Protein AF-A0A2D6HAE8-F1 (afdb_monomer)

Mean predicted aligned error: 9.04 Å

pLDDT: mean 87.92, std 15.71, range [33.19, 98.38]

Solvent-accessible surface area (backbone atoms only — not comparable to full-atom values): 16016 Å² total; per-residue (Å²): 144,85,86,86,85,83,84,83,83,81,82,80,82,80,80,74,80,79,73,80,73,75,76,78,76,84,66,54,49,69,67,52,51,57,54,48,53,56,49,50,52,54,48,52,54,49,52,51,55,47,50,54,53,51,49,55,51,49,53,51,50,52,55,51,50,52,41,32,74,75,69,69,49,90,75,91,78,78,86,77,75,94,64,82,85,51,62,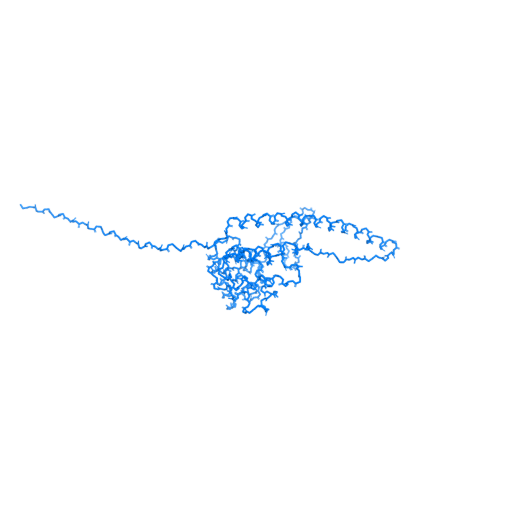72,58,44,52,55,39,51,57,49,35,75,74,42,58,71,47,40,20,42,49,38,31,52,50,36,40,65,57,26,69,81,57,98,35,63,68,17,50,53,28,46,50,50,36,56,70,79,39,42,64,48,58,61,55,44,82,44,32,91,47,43,53,56,49,34,73,73,42,19,89,80,39,88,74,26,53,55,65,62,33,59,79,27,79,35,45,44,40,31,25,36,40,38,46,53,72,25,47,65,45,54,75,67,45,57,81,87,37,71,68,24,50,53,37,52,50,51,32,52,53,29,31,74,56,28,77,50,64,69,60,25,50,52,41,46,44,57,51,49,47,45,76,62,69,31,91,95,52,76,76,79,80,50,78,52,63,52,97,87,68,49,75,47,45,58,72,76,50,72,95,60,90,82,87,89,84,89,84,83,93,128

Nearest PDB structures (foldseek):
  7pks-assembly1_e  TM=2.355E-01  e=1.995E-01  Homo sapiens
  8p1h-assembly1_B-2  TM=3.339E-01  e=9.511E-01  Homo sapiens
  4ihl-assembly1_A  TM=3.588E-01  e=1.275E+00  Homo sapiens
  8eq8-assembly1_B  TM=3.216E-01  e=9.987E-01  Homo sapiens
  7qi1-assembly1_A  TM=2.886E-01  e=2.525E+00  Homo sapiens

Radius of gyration: 28.38 Å; Cα contacts (8 Å, |Δi|>4): 241; chains: 1; bounding box: 116×53×61 Å

Secondary structure (DSSP, 8-state):
--------------------PPPPPP---HHHHHHHHHHHHHHHHHHHHHHHHHHHHHHHHHHHHHHHHHH-----PPPPPSS---HHHHHHHHHHHHT--HHHHHHHHHHHHHHGGGS-SHHHHHHHHHHHHH-TT-GGGGGGGGGHHHHHHHHTTTSTT-HHHHHTT-S-HHHHHHHHHHHHHHHHHHS-TTSHHHHHHHHHHHHHHHH---HHHHHHHHHHHHHHHHHSTTSPPPP-EEE-TTS-EEEGGGGTTS----------

Foldseek 3Di:
DDDDDDDDDDDDDDDDDDPPPDPPADADDPVLVVVVVVLVVVVVVVQVVLVVVLVVLVVVVVVVVVCCVPVVDDDDDDDDQPGDDCVVVLVVLVVQLVVDDDNSNLLSLLVQLVRLPRDPCPSNLVSLLCCLPRPLQHPSLLVCLVVQLVQQVPCQVVHVNGNLSSNCPHPALSSVLSSLCNVQLCVLQDPDCPDPSNVVSLVSLQVSLVSHPDPVSNCVSVCSNCCCVAVNPPDDHDWDWDADPVRDIDIPVVQPPDDDDDDDDDDD

Structure (mmCIF, N/CA/C/O backbone):
data_AF-A0A2D6HAE8-F1
#
_entry.id   AF-A0A2D6HAE8-F1
#
loop_
_atom_site.group_PDB
_atom_site.id
_atom_site.type_symbol
_atom_site.label_atom_id
_atom_site.label_alt_id
_atom_site.label_comp_id
_atom_site.label_asym_id
_atom_site.label_entity_id
_atom_site.label_seq_id
_atom_site.pdbx_PDB_ins_code
_atom_site.Cartn_x
_atom_site.Cartn_y
_atom_site.Cartn_z
_atom_site.occupancy
_atom_site.B_iso_or_equiv
_atom_site.auth_seq_id
_atom_site.auth_comp_id
_atom_site.auth_asym_id
_atom_site.auth_atom_id
_atom_site.pdbx_PDB_model_num
ATOM 1 N N . MET A 1 1 ? -78.282 -24.415 -32.202 1.00 40.69 1 MET A N 1
ATOM 2 C CA . MET A 1 1 ? -77.055 -25.127 -31.786 1.00 40.69 1 MET A CA 1
ATOM 3 C C . MET A 1 1 ? -75.849 -24.364 -32.303 1.00 40.69 1 MET A C 1
ATOM 5 O O . MET A 1 1 ? -75.529 -24.549 -33.458 1.00 40.69 1 MET A O 1
ATOM 9 N N . HIS A 1 2 ? -75.251 -23.484 -31.501 1.00 35.91 2 HIS A N 1
ATOM 10 C CA . HIS A 1 2 ? -73.861 -23.023 -31.628 1.00 35.91 2 HIS A CA 1
ATOM 11 C C . HIS A 1 2 ? -73.459 -22.576 -30.216 1.00 35.91 2 HIS A C 1
ATOM 13 O O . HIS A 1 2 ? -73.998 -21.598 -29.705 1.00 35.91 2 HIS A O 1
ATOM 19 N N . GLY A 1 3 ? -72.635 -23.382 -29.543 1.00 33.19 3 GLY A N 1
ATOM 20 C CA . GLY A 1 3 ? -72.114 -23.105 -28.206 1.00 33.19 3 GLY A CA 1
ATOM 21 C C . GLY A 1 3 ? -70.758 -22.417 -28.313 1.00 33.19 3 GLY A C 1
ATOM 22 O O . GLY A 1 3 ? -69.882 -22.900 -29.026 1.00 33.19 3 GLY A O 1
ATOM 23 N N . LEU A 1 4 ? -70.608 -21.288 -27.624 1.00 35.56 4 LEU A N 1
ATOM 24 C CA . LEU A 1 4 ? -69.363 -20.537 -27.506 1.00 35.56 4 LEU A CA 1
ATOM 25 C C . LEU A 1 4 ? -68.623 -21.030 -26.252 1.00 35.56 4 LEU A C 1
ATOM 27 O O . LEU A 1 4 ? -69.156 -20.933 -25.148 1.00 35.56 4 LEU A O 1
ATOM 31 N N . VAL A 1 5 ? -67.414 -21.566 -26.415 1.00 39.66 5 VAL A N 1
ATOM 32 C CA . VAL A 1 5 ? -66.513 -21.915 -25.306 1.00 39.66 5 VAL A CA 1
ATOM 33 C C . VAL A 1 5 ? -65.560 -20.738 -25.100 1.00 39.66 5 VAL A C 1
ATOM 35 O O . VAL A 1 5 ? -64.735 -20.462 -25.968 1.00 39.66 5 VAL A O 1
ATOM 38 N N . LEU A 1 6 ? -65.676 -20.033 -23.971 1.00 35.50 6 LEU A N 1
ATOM 39 C CA . LEU A 1 6 ? -64.666 -19.070 -23.521 1.00 35.50 6 LEU A CA 1
ATOM 40 C C . LEU A 1 6 ? -63.634 -19.791 -22.647 1.00 35.50 6 LEU A C 1
ATOM 42 O O . LEU A 1 6 ? -63.963 -20.335 -21.596 1.00 35.50 6 LEU A O 1
ATOM 46 N N . SER A 1 7 ? -62.382 -19.769 -23.097 1.00 34.41 7 SER A N 1
ATOM 47 C CA . SER A 1 7 ? -61.209 -20.236 -22.360 1.00 34.41 7 SER A CA 1
ATOM 48 C C . SER A 1 7 ? -60.755 -19.156 -21.373 1.00 34.41 7 SER A C 1
ATOM 50 O O . SER A 1 7 ? -60.355 -18.073 -21.795 1.00 34.41 7 SER A O 1
ATOM 52 N N . LEU A 1 8 ? -60.790 -19.443 -20.068 1.00 36.69 8 LEU A N 1
ATOM 53 C CA . LEU A 1 8 ? -60.115 -18.631 -19.051 1.00 36.69 8 LEU A CA 1
ATOM 54 C C . LEU A 1 8 ? -58.625 -18.995 -19.021 1.00 36.69 8 LEU A C 1
ATOM 56 O O . LEU A 1 8 ? -58.265 -20.115 -18.668 1.00 36.69 8 LEU A O 1
ATOM 60 N N . ALA A 1 9 ? -57.760 -18.043 -19.366 1.00 38.84 9 ALA A N 1
ATOM 61 C CA . ALA A 1 9 ? -56.329 -18.135 -19.100 1.00 38.84 9 ALA A CA 1
ATOM 62 C C . ALA A 1 9 ? -56.057 -17.654 -17.665 1.00 38.84 9 ALA A C 1
ATOM 64 O O . ALA A 1 9 ? -56.318 -16.499 -17.331 1.00 38.84 9 ALA A O 1
ATOM 65 N N . ALA A 1 10 ? -55.557 -18.546 -16.812 1.00 40.50 10 ALA A N 1
ATOM 66 C CA . ALA A 1 10 ? -55.080 -18.205 -15.478 1.00 40.50 10 ALA A CA 1
ATOM 67 C C . ALA A 1 10 ? -53.633 -17.696 -15.573 1.00 40.50 10 ALA A C 1
ATOM 69 O O . ALA A 1 10 ? -52.719 -18.465 -15.865 1.00 40.50 10 ALA A O 1
ATOM 70 N N . SER A 1 11 ? -53.422 -16.403 -15.329 1.00 39.50 11 SER A N 1
ATOM 71 C CA . SER A 1 11 ? -52.083 -15.838 -15.148 1.00 39.50 11 SER A CA 1
ATOM 72 C C . SER A 1 11 ? -51.568 -16.199 -13.756 1.00 39.50 11 SER A C 1
ATOM 74 O O . SER A 1 11 ? -52.050 -15.673 -12.754 1.00 39.50 11 SER A O 1
ATOM 76 N N . ALA A 1 12 ? -50.591 -17.101 -13.688 1.00 41.34 12 ALA A N 1
ATOM 77 C CA . ALA A 1 12 ? -49.826 -17.345 -12.474 1.00 41.34 12 ALA A CA 1
ATOM 78 C C . ALA A 1 12 ? -48.837 -16.187 -12.266 1.00 41.34 12 ALA A C 1
ATOM 80 O O . ALA A 1 12 ? -47.929 -15.984 -13.069 1.00 41.34 12 ALA A O 1
ATOM 81 N N . VAL A 1 13 ? -49.029 -15.413 -11.197 1.00 41.97 13 VAL A N 1
ATOM 82 C CA . VAL A 1 13 ? -48.043 -14.436 -10.723 1.00 41.97 13 VAL A CA 1
ATOM 83 C C . VAL A 1 13 ? -46.998 -15.201 -9.919 1.00 41.97 13 VAL A C 1
ATOM 85 O O . VAL A 1 13 ? -47.255 -15.631 -8.796 1.00 41.97 13 VAL A O 1
ATOM 88 N N . THR A 1 14 ? -45.823 -15.403 -10.505 1.00 43.34 14 THR A N 1
ATOM 89 C CA . THR A 1 14 ? -44.663 -15.946 -9.797 1.00 43.34 14 THR A CA 1
ATOM 90 C C . THR A 1 14 ? -44.079 -14.841 -8.920 1.00 43.34 14 THR A C 1
ATOM 92 O O . THR A 1 14 ? -43.467 -13.902 -9.423 1.00 43.34 14 THR A O 1
ATOM 95 N N . VAL A 1 15 ? -44.286 -14.927 -7.607 1.00 43.22 15 VAL A N 1
ATOM 96 C CA . VAL A 1 15 ? -43.601 -14.064 -6.638 1.00 43.22 15 VAL A CA 1
ATOM 97 C C . VAL A 1 15 ? -42.158 -14.556 -6.534 1.00 43.22 15 VAL A C 1
ATOM 99 O O . VAL A 1 15 ? -41.910 -15.649 -6.028 1.00 43.22 15 VAL A O 1
ATOM 102 N N . LEU A 1 16 ? -41.209 -13.781 -7.063 1.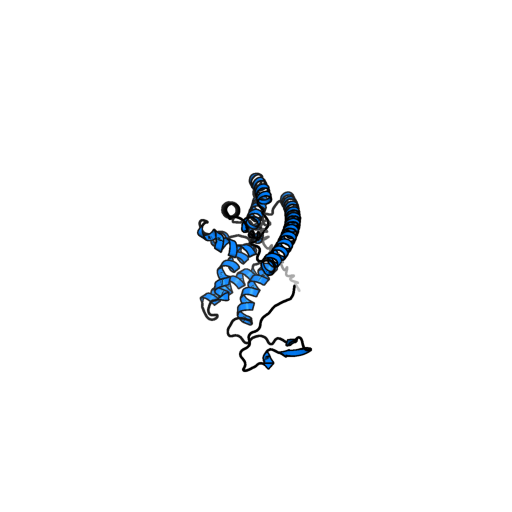00 37.62 16 LEU A N 1
ATOM 103 C CA . LEU A 1 16 ? -39.785 -14.015 -6.826 1.00 37.62 16 LEU A CA 1
ATOM 104 C C . LEU A 1 16 ? -39.479 -13.740 -5.344 1.00 37.62 16 LEU A C 1
ATOM 106 O O . LEU A 1 16 ? -39.965 -12.738 -4.813 1.00 37.62 16 LEU A O 1
ATOM 110 N N . PRO A 1 17 ? -38.701 -14.599 -4.662 1.00 44.09 17 PRO A N 1
ATOM 111 C CA . PRO A 1 17 ? -38.281 -14.328 -3.296 1.00 44.09 17 PRO A CA 1
ATOM 112 C C . PRO A 1 17 ? -37.439 -13.050 -3.272 1.00 44.09 17 PRO A C 1
ATOM 114 O O . PRO A 1 17 ? -36.511 -12.892 -4.067 1.00 44.09 17 PRO A O 1
ATOM 117 N N . ILE A 1 18 ? -37.782 -12.138 -2.361 1.00 48.44 18 ILE A N 1
ATOM 118 C CA . ILE A 1 18 ? -36.947 -10.990 -2.014 1.00 48.44 18 ILE A CA 1
ATOM 119 C C . ILE A 1 18 ? -35.638 -11.578 -1.495 1.00 48.44 18 ILE A C 1
ATOM 121 O O . ILE A 1 18 ? -35.611 -12.253 -0.470 1.00 48.44 18 ILE A O 1
ATOM 125 N N . GLN A 1 19 ? -34.575 -11.400 -2.268 1.00 47.88 19 GLN A N 1
ATOM 126 C CA . GLN A 1 19 ? -33.225 -11.728 -1.853 1.00 47.88 19 GLN A CA 1
ATOM 127 C C . GLN A 1 19 ? -32.932 -10.821 -0.656 1.00 47.88 19 GLN A C 1
ATOM 129 O O . GLN A 1 19 ? -32.928 -9.602 -0.827 1.00 47.88 19 GLN A O 1
ATOM 134 N N . ASP A 1 20 ? -32.796 -11.395 0.545 1.00 48.88 20 ASP A N 1
ATOM 135 C CA . ASP A 1 20 ? -32.451 -10.641 1.753 1.00 48.88 20 ASP A CA 1
ATOM 136 C C . ASP A 1 20 ? -31.228 -9.780 1.433 1.00 48.88 20 ASP A C 1
ATOM 138 O O . ASP A 1 20 ? -30.133 -10.294 1.183 1.00 48.88 20 ASP A O 1
ATOM 142 N N . ALA A 1 21 ? -31.437 -8.464 1.350 1.00 53.41 21 ALA A N 1
ATOM 143 C CA . ALA A 1 21 ? -30.361 -7.528 1.100 1.00 53.41 21 ALA A CA 1
ATOM 144 C C . ALA A 1 21 ? -29.352 -7.700 2.237 1.00 53.41 21 ALA A C 1
ATOM 146 O O . ALA A 1 21 ? -29.708 -7.567 3.410 1.00 53.41 21 ALA A O 1
ATOM 147 N N . GLN A 1 22 ? -28.108 -8.049 1.895 1.00 53.78 22 GLN A N 1
ATOM 148 C CA . GLN A 1 22 ? -27.030 -8.084 2.877 1.00 53.78 22 GLN A CA 1
ATOM 149 C C . GLN A 1 22 ? -27.015 -6.735 3.611 1.00 53.78 22 GLN A C 1
ATOM 151 O O . GLN A 1 22 ? -27.128 -5.698 2.946 1.00 53.78 22 GLN A O 1
ATOM 156 N N . PRO A 1 23 ? -26.918 -6.724 4.953 1.00 60.31 23 PRO A N 1
ATOM 157 C CA . PRO A 1 23 ? -26.826 -5.474 5.688 1.00 60.31 23 PRO A CA 1
ATOM 158 C C . PRO A 1 23 ? -25.647 -4.655 5.144 1.00 60.31 23 PRO A C 1
ATOM 160 O O . PRO A 1 23 ? -24.637 -5.246 4.740 1.00 60.31 23 PRO A O 1
ATOM 163 N N . PRO A 1 24 ? -25.772 -3.315 5.094 1.00 67.06 24 PRO A N 1
ATOM 164 C CA . PRO A 1 24 ? -24.688 -2.465 4.628 1.00 67.06 24 PRO A CA 1
ATOM 165 C C . PRO A 1 24 ? -23.416 -2.758 5.437 1.00 67.06 24 PRO A C 1
ATOM 167 O O . PRO A 1 24 ? -23.515 -3.106 6.620 1.00 67.06 24 PRO A O 1
ATOM 170 N N . PRO A 1 25 ? -22.229 -2.663 4.812 1.00 74.62 25 PRO A N 1
ATOM 171 C CA . PRO A 1 25 ? -20.979 -2.901 5.515 1.00 74.62 25 PRO A CA 1
ATOM 172 C C . PRO A 1 25 ? -20.883 -1.970 6.730 1.00 74.62 25 PRO A C 1
ATOM 174 O O . PRO A 1 25 ? -21.374 -0.840 6.668 1.00 74.62 25 PRO A O 1
ATOM 177 N N . PRO A 1 26 ? -20.278 -2.430 7.836 1.00 83.12 26 PRO A N 1
ATOM 178 C CA . PRO A 1 26 ? -20.104 -1.588 9.007 1.00 83.12 26 PRO A CA 1
ATOM 179 C C . PRO A 1 26 ? -19.236 -0.380 8.631 1.00 83.12 26 PRO A C 1
ATOM 181 O O . PRO A 1 26 ? -18.255 -0.514 7.895 1.00 83.12 26 PRO A O 1
ATOM 184 N N . THR A 1 27 ? -19.617 0.801 9.113 1.00 91.38 27 THR A N 1
ATOM 185 C CA . THR A 1 27 ? -18.918 2.063 8.844 1.00 91.38 27 THR A CA 1
ATOM 186 C C . THR A 1 27 ? -18.558 2.764 10.149 1.00 91.38 27 THR A C 1
ATOM 188 O O . THR A 1 27 ? -19.336 2.664 11.103 1.00 91.38 27 THR A O 1
ATOM 191 N N . PRO A 1 28 ? -17.440 3.512 10.192 1.00 95.19 28 PRO A N 1
ATOM 192 C CA . PRO A 1 28 ? -17.146 4.398 11.312 1.00 95.19 28 PRO A CA 1
ATOM 193 C C . PRO A 1 28 ? -18.263 5.427 11.532 1.00 95.19 28 PRO A C 1
ATOM 195 O O . PRO A 1 28 ? -18.985 5.793 10.598 1.00 95.19 28 PRO A O 1
ATOM 198 N N . SER A 1 29 ? -18.398 5.901 12.766 1.00 96.88 29 SER A N 1
ATOM 199 C CA . SER A 1 29 ? -19.297 6.981 13.140 1.00 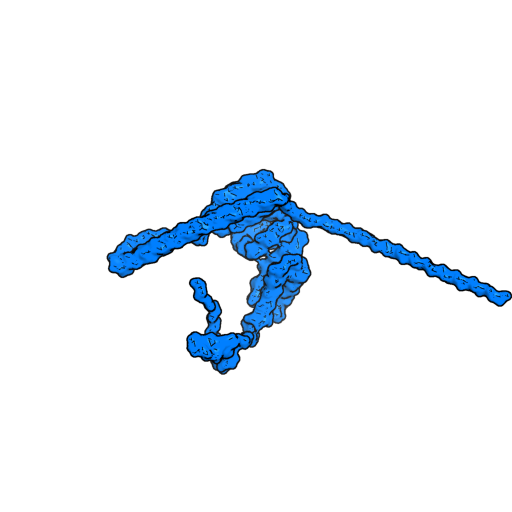96.88 29 SER A CA 1
ATOM 200 C C . SER A 1 29 ? -18.876 8.292 12.475 1.00 96.88 29 SER A C 1
ATOM 202 O O . SER A 1 29 ? -17.696 8.547 12.229 1.00 96.88 29 SER A O 1
ATOM 204 N N . GLN A 1 30 ? -19.854 9.156 12.198 1.00 96.75 30 GLN A N 1
ATOM 205 C CA . GLN A 1 30 ? -19.580 10.473 11.623 1.00 96.75 30 GLN A CA 1
ATOM 206 C C . GLN A 1 30 ? -18.670 11.307 12.537 1.00 96.75 30 GLN A C 1
ATOM 208 O O . GLN A 1 30 ? -17.763 11.973 12.051 1.00 96.75 30 GLN A O 1
ATOM 213 N N . GLU A 1 31 ? -18.859 11.217 13.857 1.00 97.19 31 GLU A N 1
ATOM 214 C CA . GLU A 1 31 ? -18.010 11.903 14.833 1.00 97.19 31 GLU A CA 1
ATOM 215 C C . GLU A 1 31 ? -16.551 11.439 14.741 1.00 97.19 31 GLU A C 1
ATOM 217 O O . GLU A 1 31 ? -15.645 12.271 14.744 1.00 97.19 31 GLU A O 1
ATOM 222 N N . ALA A 1 32 ? -16.309 10.130 14.608 1.00 97.38 32 ALA A N 1
ATOM 223 C CA . ALA A 1 32 ? -14.957 9.604 14.461 1.00 97.38 32 ALA A CA 1
ATOM 224 C C . ALA A 1 32 ? -14.286 10.058 13.160 1.00 97.38 32 ALA A C 1
ATOM 226 O O . ALA A 1 32 ? -13.100 10.393 13.162 1.00 97.38 32 ALA A O 1
ATOM 227 N N . VAL A 1 33 ? -15.050 10.115 12.064 1.00 97.06 33 VAL A N 1
ATOM 228 C CA . VAL A 1 33 ? -14.569 10.629 10.775 1.00 97.06 33 VAL A CA 1
ATOM 229 C C . VAL A 1 33 ? -14.199 12.107 10.886 1.00 97.06 33 VAL A C 1
ATOM 231 O O . VAL A 1 33 ? -13.058 12.458 10.604 1.00 97.06 33 VAL A O 1
ATOM 234 N N . GLU A 1 34 ? -15.100 12.957 11.381 1.00 97.94 34 GLU A N 1
ATOM 235 C CA . GLU A 1 34 ? -14.847 14.398 11.541 1.00 97.94 34 GLU A CA 1
ATOM 236 C C . GLU A 1 34 ? -13.678 14.682 12.496 1.00 97.94 34 GLU A C 1
ATOM 238 O O . GLU A 1 34 ? -12.921 15.642 12.327 1.00 97.94 34 GLU A O 1
ATOM 243 N N . ARG A 1 35 ? -13.522 13.854 13.534 1.00 97.69 35 ARG A N 1
ATOM 244 C CA . ARG A 1 35 ? -12.410 13.956 14.479 1.00 97.69 35 ARG A CA 1
ATOM 245 C C . ARG A 1 35 ? -11.078 13.612 13.817 1.00 97.69 35 ARG A C 1
ATOM 247 O O . ARG A 1 35 ? -10.097 14.316 14.055 1.00 97.69 35 ARG A O 1
ATOM 254 N N . LEU A 1 36 ? -11.046 12.563 12.996 1.00 97.75 36 LEU A N 1
ATOM 255 C CA . LEU A 1 36 ? -9.856 12.186 12.239 1.00 97.75 36 LEU A CA 1
ATOM 256 C C . LEU A 1 36 ? -9.500 13.240 11.184 1.00 97.75 36 LEU A C 1
ATOM 258 O O . LEU A 1 36 ? -8.338 13.610 11.091 1.00 97.75 36 LEU A O 1
ATOM 262 N N . GLU A 1 37 ? -10.481 13.783 10.463 1.00 97.75 37 GLU A N 1
ATOM 263 C CA . GLU A 1 37 ? -10.260 14.842 9.466 1.00 97.75 37 GLU A CA 1
ATOM 264 C C . GLU A 1 37 ? -9.604 16.085 10.083 1.00 97.75 37 GLU A C 1
ATOM 266 O O . GLU A 1 37 ? -8.673 16.651 9.516 1.00 97.75 37 GLU A O 1
ATOM 271 N N . LYS A 1 38 ? -10.025 16.486 11.289 1.00 98.25 38 LYS A N 1
ATOM 272 C CA . LYS A 1 38 ? -9.377 17.588 12.020 1.00 98.25 38 LYS A CA 1
ATOM 273 C C . LYS A 1 38 ? -7.932 17.276 12.402 1.00 98.25 38 LYS A C 1
ATOM 275 O O . LYS A 1 38 ? -7.103 18.180 12.397 1.00 98.25 38 LYS A O 1
ATOM 280 N N . LEU A 1 39 ? -7.638 16.026 12.764 1.00 98.06 39 LEU A N 1
ATOM 281 C CA . LEU A 1 39 ? -6.268 15.600 13.046 1.00 98.06 39 LEU A CA 1
ATOM 282 C C . LEU A 1 39 ? -5.419 15.625 11.777 1.00 98.06 39 LEU A C 1
ATOM 284 O O . LEU A 1 39 ? -4.277 16.059 11.832 1.00 98.06 39 LEU A O 1
ATOM 288 N N . ASP A 1 40 ? -5.980 15.178 10.655 1.00 97.12 40 ASP A N 1
ATOM 289 C CA . ASP A 1 40 ? -5.287 15.146 9.370 1.00 97.12 40 ASP A CA 1
ATOM 290 C C . ASP A 1 40 ? -4.914 16.555 8.902 1.00 97.12 40 ASP A C 1
ATOM 292 O O . ASP A 1 40 ? -3.763 16.766 8.538 1.00 97.12 40 ASP A O 1
ATOM 296 N N . LEU A 1 41 ? -5.805 17.540 9.053 1.00 98.06 41 LEU A N 1
ATOM 297 C CA . LEU A 1 41 ? -5.472 18.949 8.802 1.00 98.06 41 LEU A CA 1
ATOM 298 C C . LEU A 1 41 ? -4.340 19.456 9.712 1.00 98.06 41 LEU A C 1
ATOM 300 O O . LEU A 1 41 ? -3.428 20.131 9.251 1.00 98.06 41 LEU A O 1
ATOM 304 N N . ALA A 1 42 ? -4.353 19.096 10.999 1.00 98.06 42 ALA A N 1
ATOM 305 C CA . ALA A 1 42 ? -3.277 19.477 11.916 1.00 98.06 42 ALA A CA 1
ATOM 306 C C . ALA A 1 42 ? -1.933 18.804 11.572 1.00 98.06 42 ALA A C 1
ATOM 308 O O . ALA A 1 42 ? -0.874 19.376 11.823 1.00 98.06 42 ALA A O 1
ATOM 309 N N . ILE A 1 43 ? -1.967 17.589 11.014 1.00 96.75 43 ILE A N 1
ATOM 310 C CA . ILE A 1 43 ? -0.780 16.891 10.511 1.00 96.75 43 ILE A CA 1
ATOM 311 C C . ILE A 1 43 ? -0.251 17.586 9.254 1.00 96.75 43 ILE A C 1
ATOM 313 O O . ILE A 1 43 ? 0.955 17.776 9.154 1.00 96.75 43 ILE A O 1
ATOM 317 N N . GLU A 1 44 ? -1.126 17.989 8.332 1.00 96.88 44 GLU A N 1
ATOM 318 C CA . GLU A 1 44 ? -0.747 18.733 7.123 1.00 96.88 44 GLU A CA 1
ATOM 319 C C . GLU A 1 44 ? -0.084 20.075 7.468 1.00 96.88 44 GLU A C 1
ATOM 321 O O . GLU A 1 44 ? 0.986 20.386 6.941 1.00 96.88 44 GLU A O 1
ATOM 326 N N . ASP A 1 45 ? -0.660 20.835 8.406 1.00 97.94 45 ASP A N 1
ATOM 327 C CA . ASP A 1 45 ? -0.068 22.085 8.898 1.00 97.94 45 ASP A CA 1
ATOM 328 C C . ASP A 1 45 ? 1.320 21.834 9.521 1.00 97.94 45 ASP A C 1
ATOM 330 O O . ASP A 1 45 ? 2.290 22.529 9.211 1.00 97.94 45 ASP A O 1
ATOM 334 N N . TYR A 1 46 ? 1.447 20.791 10.348 1.00 97.00 46 TYR A N 1
ATOM 335 C CA . TYR A 1 46 ? 2.721 20.400 10.956 1.00 97.00 46 TYR A CA 1
ATOM 336 C C . TYR A 1 46 ? 3.769 19.961 9.922 1.00 97.00 46 TYR A C 1
ATOM 338 O O . TYR A 1 46 ? 4.945 20.311 10.034 1.00 97.00 46 TYR A O 1
ATOM 346 N N . GLU A 1 47 ? 3.363 19.210 8.898 1.00 95.31 47 GLU A N 1
ATOM 347 C CA . GLU A 1 47 ? 4.225 18.810 7.786 1.00 95.31 47 GLU A CA 1
ATOM 348 C C . GLU A 1 47 ? 4.723 20.025 7.006 1.00 95.31 47 GLU A C 1
ATOM 350 O O . GLU A 1 47 ? 5.907 20.086 6.668 1.00 95.31 47 GLU A O 1
ATOM 355 N N . HIS A 1 48 ? 3.856 21.008 6.760 1.00 96.56 48 HIS A N 1
ATOM 356 C CA . HIS A 1 48 ? 4.225 22.250 6.092 1.00 96.56 48 HIS A CA 1
ATOM 357 C C . HIS A 1 48 ? 5.270 23.035 6.897 1.00 96.56 48 HIS A C 1
ATOM 359 O O . HIS A 1 48 ? 6.326 23.383 6.363 1.00 96.56 48 HIS A O 1
ATOM 365 N N . GLU A 1 49 ? 5.032 23.248 8.194 1.00 96.06 49 GLU A N 1
ATOM 366 C CA . GLU A 1 49 ? 5.997 23.900 9.091 1.00 96.06 49 GLU A CA 1
ATOM 367 C C . GLU A 1 49 ? 7.336 23.149 9.126 1.00 96.06 49 GLU A C 1
ATOM 369 O O . GLU A 1 49 ? 8.410 23.750 9.023 1.00 96.06 49 GLU A O 1
ATOM 374 N N . TRP A 1 50 ? 7.293 21.818 9.207 1.00 94.56 50 TRP A N 1
ATOM 375 C CA . TRP A 1 50 ? 8.496 20.993 9.186 1.00 94.56 50 TRP A CA 1
ATOM 376 C C . TRP A 1 50 ? 9.273 21.138 7.870 1.00 94.56 50 TRP A C 1
ATOM 378 O O . TRP A 1 50 ? 10.501 21.245 7.899 1.00 94.56 50 TRP A O 1
ATOM 388 N N . GLN A 1 51 ? 8.594 21.184 6.719 1.00 93.12 51 GLN A N 1
ATOM 389 C CA . GLN A 1 51 ? 9.240 21.379 5.416 1.00 93.12 51 GLN A CA 1
ATOM 390 C C . GLN A 1 51 ? 9.922 22.744 5.301 1.00 93.12 51 GLN A C 1
ATOM 392 O O . GLN A 1 51 ? 11.030 22.821 4.761 1.00 93.12 51 GLN A O 1
ATOM 397 N N . GLU A 1 52 ? 9.308 23.807 5.825 1.00 94.38 52 GLU A N 1
ATOM 398 C CA . GLU A 1 52 ? 9.931 25.133 5.877 1.00 94.38 52 GLU A CA 1
ATOM 399 C C . GLU A 1 52 ? 11.208 25.122 6.727 1.00 94.38 52 GLU A C 1
ATOM 401 O O . GLU A 1 52 ? 12.239 25.662 6.315 1.00 94.38 52 GLU A O 1
ATOM 406 N N . GLU A 1 53 ? 11.181 24.463 7.886 1.00 91.88 53 GLU A N 1
ATOM 407 C CA . GLU A 1 53 ? 12.366 24.304 8.734 1.00 91.88 53 GLU A CA 1
ATOM 408 C C . GLU A 1 53 ? 13.457 23.467 8.047 1.00 91.88 53 GLU A C 1
ATOM 410 O O . GLU A 1 53 ? 14.636 23.833 8.083 1.00 91.88 53 GLU A O 1
ATOM 415 N N . GLN A 1 54 ? 13.092 22.394 7.334 1.00 90.38 54 GLN A N 1
ATOM 416 C CA . GLN A 1 54 ? 14.052 21.630 6.529 1.00 90.38 54 GLN A CA 1
ATOM 417 C C . GLN A 1 54 ? 14.622 22.451 5.367 1.00 90.38 54 GLN A C 1
ATOM 419 O O . GLN A 1 54 ? 15.796 22.293 5.034 1.00 90.38 54 GLN A O 1
ATOM 424 N N . ALA A 1 55 ? 13.837 23.332 4.743 1.00 91.31 55 ALA A N 1
ATOM 425 C CA . ALA A 1 55 ? 14.322 24.221 3.689 1.00 91.31 55 ALA A CA 1
ATOM 426 C C . ALA A 1 55 ? 15.376 25.203 4.223 1.00 91.31 55 ALA A C 1
ATOM 428 O O . ALA A 1 55 ? 16.454 25.311 3.637 1.00 91.31 55 ALA A O 1
ATOM 429 N N . LYS A 1 56 ? 15.125 25.823 5.384 1.00 90.56 56 LYS A N 1
ATOM 430 C CA . LYS A 1 56 ? 16.104 26.688 6.068 1.00 90.56 56 LYS A CA 1
ATOM 431 C C . LYS A 1 56 ? 17.371 25.919 6.443 1.00 90.56 56 LYS A C 1
ATOM 433 O O . LYS A 1 56 ? 18.482 26.427 6.294 1.00 90.56 56 LYS A O 1
ATOM 438 N N . LEU A 1 57 ? 17.224 24.675 6.908 1.00 88.38 57 LEU A N 1
ATOM 439 C CA . LEU A 1 57 ? 18.364 23.819 7.231 1.00 88.38 57 LEU A CA 1
ATOM 440 C C . LEU A 1 57 ? 19.183 23.463 5.980 1.00 88.38 57 LEU A C 1
ATOM 442 O O . LEU A 1 57 ? 20.409 23.504 6.040 1.00 88.38 57 LEU A O 1
ATOM 446 N N . ARG A 1 58 ? 18.527 23.174 4.846 1.00 88.50 58 ARG A N 1
ATOM 447 C CA . ARG A 1 58 ? 19.193 22.931 3.552 1.00 88.50 58 ARG A CA 1
ATOM 448 C C . ARG A 1 58 ? 19.969 24.148 3.071 1.00 88.50 58 ARG A C 1
ATOM 450 O O . ARG A 1 58 ? 21.109 23.993 2.648 1.00 88.50 58 ARG A O 1
ATOM 457 N N . GLU A 1 59 ? 19.383 25.338 3.159 1.00 89.88 59 GLU A N 1
ATOM 458 C CA . GLU A 1 59 ? 20.058 26.588 2.791 1.00 89.88 59 GLU A CA 1
ATOM 459 C C . GLU A 1 59 ? 21.299 26.818 3.659 1.00 89.88 59 GLU A C 1
ATOM 461 O O . GLU A 1 59 ? 22.387 27.075 3.143 1.00 89.88 59 GLU A O 1
ATOM 466 N N . LYS A 1 60 ? 21.169 26.620 4.977 1.00 86.81 60 LYS A N 1
ATOM 467 C CA . LYS A 1 60 ? 22.311 26.673 5.893 1.00 86.81 60 LYS A CA 1
ATOM 468 C C . LYS A 1 60 ? 23.388 25.655 5.512 1.00 86.81 60 LYS A C 1
ATOM 470 O O . LYS A 1 60 ? 24.564 25.994 5.511 1.00 86.81 60 LYS A O 1
ATOM 475 N N . TYR A 1 61 ? 22.998 24.426 5.184 1.00 85.75 61 TYR A N 1
ATOM 476 C CA . TYR A 1 61 ? 23.933 23.370 4.793 1.00 85.75 61 TYR A CA 1
ATOM 477 C C . TYR A 1 61 ? 24.645 23.681 3.480 1.00 85.75 61 TYR A C 1
ATOM 479 O O . TYR A 1 61 ? 25.835 23.405 3.378 1.00 85.75 61 TYR A O 1
ATOM 487 N N . ALA A 1 62 ? 23.957 24.277 2.507 1.00 86.50 62 ALA A N 1
ATOM 488 C CA . ALA A 1 62 ? 24.575 24.735 1.268 1.00 86.50 62 ALA A CA 1
ATOM 489 C C . ALA A 1 62 ? 25.630 25.819 1.544 1.00 86.50 62 ALA A C 1
ATOM 491 O O . ALA A 1 62 ? 26.765 25.690 1.089 1.00 86.50 62 ALA A O 1
ATOM 492 N N . ALA A 1 63 ? 25.295 26.819 2.365 1.00 84.81 63 ALA A N 1
ATOM 493 C CA . ALA A 1 63 ? 26.231 27.872 2.758 1.00 84.81 63 ALA A CA 1
ATOM 494 C C . ALA A 1 63 ? 27.432 27.324 3.552 1.00 84.81 63 ALA A C 1
ATOM 496 O O . ALA A 1 63 ? 28.572 27.725 3.329 1.00 84.81 63 ALA A O 1
ATOM 497 N N . ASP A 1 64 ? 27.196 26.383 4.467 1.00 83.69 64 ASP A N 1
ATOM 498 C CA . ASP A 1 64 ? 28.259 25.714 5.215 1.00 83.69 64 ASP A CA 1
ATOM 499 C C . ASP A 1 64 ? 29.181 24.913 4.273 1.00 83.69 64 ASP A C 1
ATOM 501 O O . ASP A 1 64 ? 30.399 24.960 4.437 1.00 83.69 64 ASP A O 1
ATOM 505 N N . LEU A 1 65 ? 28.630 24.240 3.252 1.00 81.88 65 LEU A N 1
ATOM 506 C CA . LEU A 1 65 ? 29.399 23.485 2.256 1.00 81.88 65 LEU A CA 1
ATOM 507 C C . LEU A 1 65 ? 30.311 24.394 1.416 1.00 81.88 65 LEU A C 1
ATOM 509 O O . LEU A 1 65 ? 31.476 24.054 1.219 1.00 81.88 65 LEU A O 1
ATOM 513 N N . GLU A 1 66 ? 29.812 25.556 0.980 1.00 80.94 66 GLU A N 1
ATOM 514 C CA . GLU A 1 66 ? 30.609 26.570 0.266 1.00 80.94 66 GLU A CA 1
ATOM 515 C C . GLU A 1 66 ? 31.808 27.039 1.107 1.00 80.94 66 GLU A C 1
ATOM 517 O O . GLU A 1 66 ? 32.925 27.194 0.614 1.00 80.94 66 GLU A O 1
ATOM 522 N N . ARG A 1 67 ? 31.624 27.187 2.421 1.00 75.12 67 ARG A N 1
ATOM 523 C CA . ARG A 1 67 ? 32.718 27.562 3.327 1.00 75.12 67 ARG A CA 1
ATOM 524 C C . ARG A 1 67 ? 33.748 26.455 3.516 1.00 75.12 67 ARG A C 1
ATOM 526 O O . ARG A 1 67 ? 34.934 26.749 3.655 1.00 75.12 67 ARG A O 1
ATOM 533 N N . VAL A 1 68 ? 33.330 25.187 3.513 1.00 79.88 68 VAL A N 1
ATOM 534 C CA . VAL A 1 68 ? 34.275 24.057 3.506 1.00 79.88 68 VAL A CA 1
ATOM 535 C C . VAL A 1 68 ? 35.112 24.080 2.226 1.00 79.88 68 VAL A C 1
ATOM 537 O O . VAL A 1 68 ? 36.330 23.903 2.301 1.00 79.88 68 VAL A O 1
ATOM 540 N N . THR A 1 69 ? 34.489 24.319 1.065 1.00 74.62 69 THR A N 1
ATOM 541 C CA . THR A 1 69 ? 35.195 24.339 -0.225 1.00 74.62 69 THR A CA 1
ATOM 542 C C . THR A 1 69 ? 36.149 25.521 -0.363 1.00 74.62 69 THR A C 1
ATOM 544 O O . THR A 1 69 ? 37.243 25.341 -0.898 1.00 74.62 69 THR A O 1
ATOM 547 N N . ASP A 1 70 ? 35.774 26.692 0.154 1.00 74.56 70 ASP A N 1
ATOM 548 C CA . ASP A 1 70 ? 36.536 27.929 -0.039 1.00 74.56 70 ASP A CA 1
ATOM 549 C C . ASP A 1 70 ? 37.587 28.169 1.054 1.00 74.56 70 ASP A C 1
ATOM 551 O O . ASP A 1 70 ? 38.696 28.627 0.770 1.00 74.56 70 ASP A O 1
ATOM 555 N N . GLU A 1 71 ? 37.265 27.855 2.312 1.00 76.12 71 GLU A N 1
ATOM 556 C CA . GLU A 1 71 ? 38.080 28.219 3.481 1.00 76.12 71 GLU A CA 1
ATOM 557 C C . GLU A 1 71 ? 38.791 27.012 4.117 1.00 76.12 71 GLU A C 1
ATOM 559 O O . GLU A 1 71 ? 39.602 27.180 5.031 1.00 76.12 71 GLU A O 1
ATOM 564 N N . GLY A 1 72 ? 38.504 25.786 3.659 1.00 71.12 72 GLY A N 1
ATOM 565 C CA . GLY A 1 72 ? 39.026 24.558 4.265 1.00 71.12 72 GLY A CA 1
ATOM 566 C C . GLY A 1 72 ? 38.551 24.349 5.708 1.00 71.12 72 GLY A C 1
ATOM 567 O O . GLY A 1 72 ? 39.228 23.676 6.489 1.00 71.12 72 GLY A O 1
ATOM 568 N N . CYS A 1 73 ? 37.423 24.961 6.089 1.00 68.81 73 CYS A N 1
ATOM 569 C CA . CYS A 1 73 ? 36.838 24.819 7.418 1.00 68.81 73 CYS A CA 1
ATOM 570 C C . CYS A 1 73 ? 36.257 23.416 7.628 1.00 68.81 73 CYS A C 1
ATOM 572 O O . CYS A 1 73 ? 35.645 22.843 6.734 1.00 68.81 73 CYS A O 1
ATOM 574 N N . GLU A 1 74 ? 36.400 22.874 8.836 1.00 66.88 74 GLU A N 1
ATOM 575 C CA . GLU A 1 74 ? 35.743 21.627 9.228 1.00 66.88 74 GLU A CA 1
ATOM 576 C C . GLU A 1 74 ? 34.343 21.956 9.769 1.00 66.88 74 GLU A C 1
ATOM 578 O O . GLU A 1 74 ? 34.210 22.581 10.825 1.00 66.88 74 GLU A O 1
ATOM 583 N N . VAL A 1 75 ? 33.294 21.574 9.034 1.00 67.81 75 VAL A N 1
ATOM 584 C CA . VAL A 1 75 ? 31.900 21.757 9.462 1.00 67.81 75 VAL A CA 1
ATOM 585 C C . VAL A 1 75 ? 31.273 20.399 9.766 1.00 67.81 75 VAL A C 1
ATOM 587 O O . VAL A 1 75 ? 31.270 19.496 8.934 1.00 67.81 75 VAL A O 1
ATOM 590 N N . SER A 1 76 ? 30.729 20.253 10.976 1.00 66.88 76 SER A N 1
ATOM 591 C CA . SER A 1 76 ? 29.952 19.076 11.374 1.00 66.88 76 SER A CA 1
ATOM 592 C C . SER A 1 76 ? 28.508 19.228 10.897 1.00 66.88 76 SER A C 1
ATOM 594 O O . SER A 1 76 ? 27.780 20.097 11.383 1.00 66.88 76 SER A O 1
ATOM 596 N N . MET A 1 77 ? 28.095 18.391 9.945 1.00 66.94 77 MET A N 1
ATOM 597 C CA . MET A 1 77 ? 26.729 18.362 9.418 1.00 66.94 77 MET A CA 1
ATOM 598 C C . MET A 1 77 ? 25.936 17.250 10.111 1.00 66.94 77 MET A C 1
ATOM 600 O O . MET A 1 77 ? 26.346 16.089 10.104 1.00 66.94 77 MET A O 1
ATOM 604 N N . SER A 1 78 ? 24.793 17.592 10.708 1.00 69.69 78 SER A N 1
ATOM 605 C CA . SER A 1 78 ? 23.862 16.580 11.216 1.00 69.69 78 SER A CA 1
ATOM 606 C C . SER A 1 78 ? 23.134 15.918 10.046 1.00 69.69 78 SER A C 1
ATOM 608 O O . SER A 1 78 ? 22.889 16.544 9.017 1.00 69.69 78 SER A O 1
ATOM 610 N N . ALA A 1 79 ? 22.748 14.652 10.199 1.00 73.88 79 ALA A N 1
ATOM 611 C CA . ALA A 1 79 ? 21.846 14.023 9.243 1.00 73.88 79 ALA A CA 1
ATOM 612 C C . ALA A 1 79 ? 20.508 14.779 9.227 1.00 73.88 79 ALA A C 1
ATOM 614 O O . ALA A 1 79 ? 19.963 15.099 10.287 1.00 73.88 79 ALA A O 1
ATOM 615 N N . MET A 1 80 ? 19.994 15.065 8.030 1.00 78.50 80 MET A N 1
ATOM 616 C CA . MET A 1 80 ? 18.660 15.636 7.867 1.00 78.50 80 MET A CA 1
ATOM 617 C C . MET A 1 80 ? 17.616 14.551 8.118 1.00 78.50 80 MET A C 1
ATOM 619 O O . MET A 1 80 ? 17.761 13.421 7.646 1.00 78.50 80 MET A O 1
ATOM 623 N N . ALA A 1 81 ? 16.568 14.888 8.865 1.00 83.12 81 ALA A N 1
ATOM 624 C CA . ALA A 1 81 ? 15.452 13.976 9.058 1.00 83.12 81 ALA A CA 1
ATOM 625 C C . ALA A 1 81 ? 14.712 13.789 7.723 1.00 83.12 81 ALA A C 1
ATOM 627 O O . ALA A 1 81 ? 14.457 14.753 7.005 1.00 83.12 81 ALA A O 1
ATOM 628 N N . MET A 1 82 ? 14.371 12.543 7.390 1.00 84.62 82 MET A N 1
ATOM 629 C CA . MET A 1 82 ? 13.643 12.218 6.154 1.00 84.62 82 MET A CA 1
ATOM 630 C C . MET A 1 82 ? 12.132 12.455 6.275 1.00 84.62 82 MET A C 1
ATOM 632 O O . MET A 1 82 ? 11.435 12.469 5.264 1.00 84.62 82 MET A O 1
ATOM 636 N N . SER A 1 83 ? 11.633 12.630 7.499 1.00 87.56 83 SER A N 1
ATOM 637 C CA . SER A 1 83 ? 10.229 12.879 7.818 1.00 87.56 83 SER A CA 1
ATOM 638 C C . SER A 1 83 ? 10.096 13.675 9.123 1.00 87.56 83 SER A C 1
ATOM 640 O O . SER A 1 83 ? 11.032 13.678 9.935 1.00 87.56 83 SER A O 1
ATOM 642 N N . PRO A 1 84 ? 8.929 14.291 9.368 1.00 91.88 84 PRO A N 1
ATOM 643 C CA . PRO A 1 84 ? 8.568 14.804 10.683 1.00 91.88 84 PRO A CA 1
ATOM 644 C C . PRO A 1 84 ? 8.484 13.700 11.748 1.00 91.88 84 PRO A C 1
ATOM 646 O O . PRO A 1 84 ? 8.385 12.509 11.430 1.00 91.88 84 PRO A O 1
ATOM 649 N N . ASP A 1 85 ? 8.491 14.108 13.018 1.00 92.19 85 ASP A N 1
ATOM 650 C CA . ASP A 1 85 ? 8.205 13.224 14.150 1.00 92.19 85 ASP A CA 1
ATOM 651 C C . ASP A 1 85 ? 6.697 13.207 14.428 1.00 92.19 85 ASP A C 1
ATOM 653 O O . ASP A 1 85 ? 6.123 14.170 14.937 1.00 92.19 85 ASP A O 1
ATOM 657 N N . TYR A 1 86 ? 6.047 12.090 14.106 1.00 94.50 86 TYR A N 1
ATOM 658 C CA . TYR A 1 86 ? 4.604 11.933 14.285 1.00 94.50 86 TYR A CA 1
ATOM 659 C C . TYR A 1 86 ? 4.199 11.404 15.668 1.00 94.50 86 TYR A C 1
ATOM 661 O O . TYR A 1 86 ? 3.005 11.192 15.906 1.00 94.50 86 TYR A O 1
ATOM 669 N N . SER A 1 87 ? 5.143 11.206 16.596 1.00 93.69 87 SER A N 1
ATOM 670 C CA . SER A 1 87 ? 4.871 10.659 17.935 1.00 93.69 87 SER A CA 1
ATOM 671 C C . SER A 1 87 ? 3.732 11.376 18.687 1.00 93.69 87 SER A C 1
ATOM 673 O O . SER A 1 87 ? 2.886 10.685 19.260 1.00 93.69 87 SER A O 1
ATOM 675 N N . PRO A 1 88 ? 3.601 12.723 18.650 1.00 94.81 88 PRO A N 1
ATOM 676 C CA . PRO A 1 88 ? 2.484 13.416 19.307 1.00 94.81 88 PRO A CA 1
ATOM 677 C C . PRO A 1 88 ? 1.101 13.041 18.743 1.00 94.81 88 PRO A C 1
ATOM 679 O O . PRO A 1 88 ? 0.129 12.885 19.490 1.00 94.81 88 PRO A O 1
ATOM 682 N N . PHE A 1 89 ? 1.006 12.853 17.424 1.00 96.56 89 PHE A N 1
ATOM 683 C CA . PHE A 1 89 ? -0.237 12.460 16.755 1.00 96.56 89 PHE A CA 1
ATOM 684 C C . PHE A 1 89 ? -0.564 10.988 17.008 1.00 96.56 89 PHE A C 1
ATOM 686 O O . PHE A 1 89 ? -1.721 10.644 17.243 1.00 96.56 89 PHE A O 1
ATOM 693 N N . ILE A 1 90 ? 0.454 10.122 17.029 1.00 96.56 90 ILE A N 1
ATOM 694 C CA . ILE A 1 90 ? 0.305 8.704 17.379 1.00 96.56 90 ILE A CA 1
ATOM 695 C C . ILE A 1 90 ? -0.181 8.552 18.826 1.00 96.56 90 ILE A C 1
ATOM 697 O O . ILE A 1 90 ? -1.094 7.763 19.075 1.00 96.56 90 ILE A O 1
ATOM 701 N N . ALA A 1 91 ? 0.358 9.329 19.770 1.00 96.00 91 ALA A N 1
ATOM 702 C CA . ALA A 1 91 ? -0.108 9.336 21.156 1.00 96.00 91 ALA A CA 1
ATOM 703 C C . ALA A 1 91 ? -1.588 9.745 21.247 1.00 96.00 91 ALA A C 1
ATOM 705 O O . ALA A 1 91 ? -2.391 9.042 21.859 1.00 96.00 91 ALA A O 1
ATOM 706 N N . THR A 1 92 ? -1.968 10.817 20.545 1.00 97.69 92 THR A N 1
ATOM 707 C CA . THR A 1 92 ? -3.360 11.287 20.470 1.00 97.69 92 THR A CA 1
ATOM 708 C C . THR A 1 92 ? -4.297 10.207 19.914 1.00 97.69 92 THR A C 1
ATOM 710 O O . THR A 1 92 ? -5.342 9.923 20.495 1.00 97.69 92 THR A O 1
ATOM 713 N N . LEU A 1 93 ? -3.917 9.559 18.809 1.00 98.00 93 LEU A N 1
ATOM 714 C CA . LEU A 1 93 ? -4.690 8.461 18.220 1.00 98.00 93 LEU A CA 1
ATOM 715 C C . LEU A 1 93 ? -4.781 7.252 19.154 1.00 98.00 93 LEU A C 1
ATOM 717 O O . LEU A 1 93 ? -5.825 6.608 19.207 1.00 98.00 93 LEU A O 1
ATOM 721 N N . SER A 1 94 ? -3.719 6.955 19.902 1.00 97.31 94 SER A N 1
ATOM 722 C CA . SER A 1 94 ? -3.698 5.837 20.851 1.00 97.31 94 SER A CA 1
ATOM 723 C C . SER A 1 94 ? -4.710 6.048 21.977 1.00 97.31 94 SER A C 1
ATOM 725 O O . SER A 1 94 ? -5.452 5.129 22.314 1.00 97.31 94 SER A O 1
ATOM 727 N N . GLU A 1 95 ? -4.839 7.275 22.491 1.00 97.88 95 GLU A N 1
ATOM 728 C CA . GLU A 1 95 ? -5.900 7.620 23.447 1.00 97.88 95 GLU A CA 1
ATOM 729 C C . GLU A 1 95 ? -7.301 7.411 22.851 1.00 97.88 95 GLU A C 1
ATOM 731 O O . GLU A 1 95 ? -8.205 6.915 23.527 1.00 97.88 95 GLU A O 1
ATOM 736 N N . TRP A 1 96 ? -7.500 7.755 21.574 1.00 98.25 96 TRP A N 1
ATOM 737 C CA . TRP A 1 96 ? -8.795 7.575 20.907 1.00 98.25 96 TRP A CA 1
ATOM 738 C C . TRP A 1 96 ? -9.109 6.099 20.672 1.00 98.25 96 TRP A C 1
ATOM 740 O O . TRP A 1 96 ? -10.264 5.695 20.794 1.00 98.25 96 TRP A O 1
ATOM 750 N N . VAL A 1 97 ? -8.094 5.283 20.381 1.00 98.25 97 VAL A N 1
ATOM 751 C CA . VAL A 1 97 ? -8.210 3.824 20.253 1.00 98.25 97 VAL A CA 1
ATOM 752 C C . VAL A 1 97 ? -8.681 3.181 21.559 1.00 98.25 97 VAL A C 1
ATOM 754 O O . VAL A 1 97 ? -9.536 2.297 21.507 1.00 98.25 97 VAL A O 1
ATOM 757 N N . GLU A 1 98 ? -8.178 3.617 22.718 1.00 97.44 98 GLU A N 1
ATOM 758 C CA . GLU A 1 98 ? -8.626 3.086 24.017 1.00 97.44 98 GLU A CA 1
ATOM 759 C C . GLU A 1 98 ? -10.057 3.503 24.376 1.00 97.44 98 GLU A C 1
ATOM 761 O O . GLU A 1 98 ? -10.771 2.765 25.051 1.00 97.44 98 GLU A O 1
ATOM 766 N N . GLY A 1 99 ? -10.496 4.672 23.905 1.00 96.44 99 GLY A N 1
ATOM 767 C CA . GLY A 1 99 ? -11.853 5.178 24.115 1.00 96.44 99 GLY A CA 1
ATOM 768 C C . GLY A 1 99 ? -12.882 4.745 23.065 1.00 96.44 99 GLY A C 1
ATOM 769 O O . GLY A 1 99 ? -14.010 5.233 23.113 1.00 96.44 99 GLY A O 1
ATOM 770 N N . SER A 1 100 ? -12.517 3.895 22.100 1.00 96.88 100 SER A N 1
ATOM 771 C CA . SER A 1 100 ? -13.378 3.513 20.973 1.00 96.88 100 SER A CA 1
ATOM 772 C C . SER A 1 100 ? -13.439 2.003 20.758 1.00 96.88 100 SER A C 1
ATOM 774 O O . SER A 1 100 ? -12.572 1.244 21.189 1.00 96.88 100 SER A O 1
ATOM 776 N N . GLU A 1 101 ? -14.474 1.562 20.046 1.00 95.75 101 GLU A N 1
ATOM 777 C CA . GLU A 1 101 ? -14.685 0.169 19.654 1.00 95.75 101 GLU A CA 1
ATOM 778 C C . GLU A 1 101 ? -15.173 0.096 18.200 1.00 95.75 101 GLU A C 1
ATOM 780 O O . GLU A 1 101 ? -15.454 1.116 17.566 1.00 95.75 101 GLU A O 1
ATOM 785 N N . GLY A 1 102 ? -15.273 -1.120 17.657 1.00 96.44 102 GLY A N 1
ATOM 786 C CA . GLY A 1 102 ? -15.791 -1.345 16.308 1.00 96.44 102 GLY A CA 1
ATOM 787 C C . GLY A 1 102 ? -15.018 -0.580 15.229 1.00 96.44 102 GLY A C 1
ATOM 788 O O . GLY A 1 102 ? -13.791 -0.487 15.270 1.00 96.44 102 GLY A O 1
ATOM 789 N N . GLU A 1 103 ? -15.741 -0.032 14.254 1.00 97.12 103 GLU A N 1
ATOM 790 C CA . GLU A 1 103 ? -15.136 0.627 13.090 1.00 97.12 103 GLU A CA 1
ATOM 791 C C . GLU A 1 103 ? -14.430 1.949 13.417 1.00 97.12 103 GLU A C 1
ATOM 793 O O . GLU A 1 103 ? -13.507 2.324 12.700 1.00 97.12 103 GLU A O 1
ATOM 798 N N . ASP A 1 104 ? -14.783 2.620 14.515 1.00 98.00 104 ASP A N 1
ATOM 799 C CA . ASP A 1 104 ? -14.081 3.830 14.964 1.00 98.00 104 ASP A CA 1
ATOM 800 C C . ASP A 1 104 ? -12.668 3.469 15.427 1.00 98.00 104 ASP A C 1
ATOM 802 O O . ASP A 1 104 ? -11.681 4.079 15.012 1.00 98.00 104 ASP A O 1
ATOM 806 N N . GLN A 1 105 ? -12.554 2.396 16.214 1.00 98.06 105 GLN A N 1
ATOM 807 C CA . GLN A 1 105 ? -11.259 1.881 16.642 1.00 98.06 105 GLN A CA 1
ATOM 808 C C . GLN A 1 105 ? -10.439 1.377 15.447 1.00 98.06 105 GLN A C 1
ATOM 810 O O . GLN A 1 105 ? -9.241 1.655 15.363 1.00 98.06 105 GLN A O 1
ATOM 815 N N . ALA A 1 106 ? -11.071 0.672 14.501 1.00 98.06 106 ALA A N 1
ATOM 816 C CA . ALA A 1 106 ? -10.411 0.222 13.276 1.00 98.06 106 ALA A CA 1
ATOM 817 C C . ALA A 1 106 ? -9.877 1.402 12.442 1.00 98.06 106 ALA A C 1
ATOM 819 O O . ALA A 1 106 ? -8.762 1.336 11.914 1.00 98.06 106 ALA A O 1
ATOM 820 N N . LEU A 1 107 ? -10.646 2.494 12.355 1.00 97.81 107 LEU A N 1
ATOM 821 C CA . LEU A 1 107 ? -10.272 3.727 11.664 1.00 97.81 107 LEU A CA 1
ATOM 822 C C . LEU A 1 107 ? -9.026 4.371 12.284 1.00 97.81 107 LEU A C 1
ATOM 824 O O . LEU A 1 107 ? -8.074 4.681 11.564 1.00 97.81 107 LEU A O 1
ATOM 828 N N . TYR A 1 108 ? -8.985 4.523 13.608 1.00 98.19 108 TYR A N 1
ATOM 829 C CA . TYR A 1 108 ? -7.835 5.131 14.283 1.00 98.19 108 TYR A CA 1
ATOM 830 C C . TYR A 1 108 ? -6.586 4.245 14.242 1.00 98.19 108 TYR A C 1
ATOM 832 O O . TYR A 1 108 ? -5.500 4.741 13.939 1.00 98.19 108 TYR A O 1
ATOM 840 N N . LEU A 1 109 ? -6.728 2.930 14.450 1.00 98.06 109 LEU A N 1
ATOM 841 C CA . LEU A 1 109 ? -5.624 1.970 14.299 1.00 98.06 109 LEU A CA 1
ATOM 842 C C . LEU A 1 109 ? -5.030 2.015 12.889 1.00 98.06 109 LEU A C 1
ATOM 844 O O . LEU A 1 109 ? -3.810 2.003 12.719 1.00 98.06 109 LEU A O 1
ATOM 848 N N . THR A 1 110 ? -5.892 2.134 11.878 1.00 96.94 110 THR A N 1
ATOM 849 C CA . THR A 1 110 ? -5.471 2.317 10.489 1.00 96.94 110 THR A CA 1
ATOM 850 C C . THR A 1 110 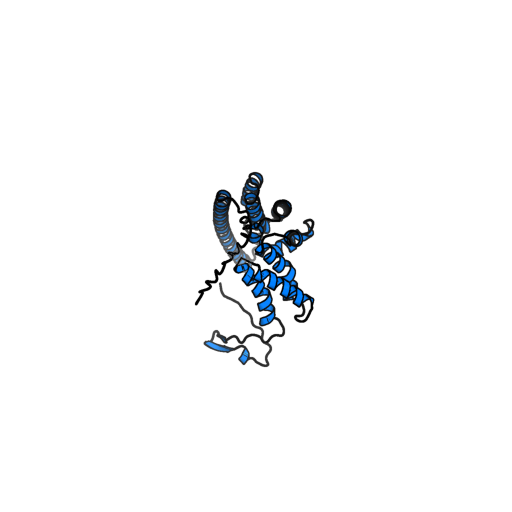? -4.640 3.586 10.326 1.00 96.94 110 THR A C 1
ATOM 852 O O . THR A 1 110 ? -3.600 3.541 9.672 1.00 96.94 110 THR A O 1
ATOM 855 N N . ARG A 1 111 ? -5.022 4.708 10.952 1.00 96.50 111 ARG A N 1
ATOM 856 C CA . ARG A 1 111 ? -4.212 5.933 10.885 1.00 96.50 111 ARG A CA 1
ATOM 857 C C . ARG A 1 111 ? -2.857 5.779 11.573 1.00 96.50 111 ARG A C 1
ATOM 859 O O . ARG A 1 111 ? -1.860 6.201 10.987 1.00 96.50 111 ARG A O 1
ATOM 866 N N . ILE A 1 112 ? -2.797 5.133 12.742 1.00 96.56 112 ILE A N 1
ATOM 867 C CA . ILE A 1 112 ? -1.525 4.849 13.433 1.00 96.56 112 ILE A CA 1
ATOM 868 C C . ILE A 1 112 ? -0.595 4.039 12.524 1.00 96.56 112 ILE A C 1
ATOM 870 O O . ILE A 1 112 ? 0.564 4.411 12.362 1.00 96.56 112 ILE A O 1
ATOM 874 N N . CYS A 1 113 ? -1.112 3.005 11.849 1.00 95.12 113 CYS A N 1
ATOM 875 C CA . CYS A 1 113 ? -0.326 2.210 10.899 1.00 95.12 113 CYS A CA 1
ATOM 876 C C . CYS A 1 113 ? 0.302 3.061 9.779 1.00 95.12 113 CYS A C 1
ATOM 878 O O . CYS A 1 113 ? 1.375 2.713 9.294 1.00 95.12 113 CYS A O 1
ATOM 880 N N . ARG A 1 114 ? -0.342 4.166 9.365 1.00 92.38 114 ARG A N 1
ATOM 881 C CA . ARG A 1 114 ? 0.202 5.082 8.345 1.00 92.38 114 ARG A CA 1
ATOM 882 C C . ARG A 1 114 ? 1.261 6.030 8.900 1.00 92.38 114 ARG A C 1
ATOM 884 O O . ARG A 1 114 ? 2.219 6.316 8.203 1.00 92.38 114 ARG A O 1
ATOM 891 N N . LEU A 1 115 ? 1.082 6.537 10.118 1.00 92.38 115 LEU A N 1
ATOM 892 C CA . LEU A 1 115 ? 2.015 7.503 10.714 1.00 92.38 115 LEU A CA 1
ATOM 893 C C . LEU A 1 115 ? 3.283 6.834 11.253 1.00 92.38 115 LEU A C 1
ATOM 895 O O . LEU A 1 115 ? 4.382 7.366 11.121 1.00 92.38 115 LEU A O 1
ATOM 899 N N . ALA A 1 116 ? 3.149 5.632 11.810 1.00 90.25 116 ALA A N 1
ATOM 900 C CA . ALA A 1 116 ? 4.251 4.906 12.430 1.00 90.25 116 ALA A CA 1
ATOM 901 C C . ALA A 1 116 ? 5.203 4.227 11.421 1.00 90.25 116 ALA A C 1
ATOM 903 O O . ALA A 1 116 ? 6.089 3.471 11.821 1.00 90.25 116 ALA A O 1
ATOM 904 N N . THR A 1 117 ? 5.064 4.477 10.112 1.00 81.00 117 THR A N 1
ATOM 905 C CA . THR A 1 117 ? 5.995 3.943 9.100 1.00 81.00 117 THR A CA 1
ATOM 906 C C . THR A 1 117 ? 7.375 4.583 9.138 1.00 81.00 117 THR A C 1
ATOM 908 O O . THR A 1 117 ? 8.328 3.974 8.651 1.00 81.00 117 THR A O 1
ATOM 911 N N . TYR A 1 118 ? 7.484 5.783 9.708 1.00 72.62 118 TYR A N 1
ATOM 912 C CA . TYR A 1 118 ? 8.716 6.573 9.736 1.00 72.62 118 TYR A CA 1
ATOM 913 C C . TYR A 1 118 ? 9.449 6.546 11.092 1.00 72.62 118 TYR A C 1
ATOM 915 O O . TYR A 1 118 ? 10.510 7.152 11.223 1.00 72.62 118 TYR A O 1
ATOM 923 N N . GLY A 1 119 ? 8.910 5.825 12.084 1.00 74.88 119 GLY A N 1
ATOM 924 C CA . GLY A 1 119 ? 9.520 5.626 13.405 1.00 74.88 119 GLY A CA 1
ATOM 925 C C . GLY A 1 119 ? 10.308 4.316 13.533 1.00 74.88 119 GLY A C 1
ATOM 926 O O . GLY A 1 119 ? 10.612 3.638 12.545 1.00 74.88 119 GLY A O 1
ATOM 927 N N . ASP A 1 120 ? 10.605 3.918 14.774 1.00 77.69 120 ASP A N 1
ATOM 928 C CA . ASP A 1 120 ? 11.228 2.616 15.070 1.00 77.69 120 ASP A CA 1
ATOM 929 C C . ASP A 1 120 ? 10.323 1.423 14.682 1.00 77.69 120 ASP A C 1
ATOM 931 O O . ASP A 1 120 ? 10.802 0.319 14.415 1.00 77.69 120 ASP A O 1
ATOM 935 N N . GLY A 1 121 ? 9.024 1.685 14.515 1.00 79.50 121 GLY A N 1
ATOM 936 C CA . GLY A 1 121 ? 8.018 0.767 14.005 1.00 79.50 121 GLY A CA 1
ATOM 937 C C . GLY A 1 121 ? 7.279 -0.019 15.083 1.00 79.50 121 GLY A C 1
ATOM 938 O O . GLY A 1 121 ? 6.448 -0.849 14.713 1.00 79.50 121 GLY A O 1
ATOM 939 N N . VAL A 1 122 ? 7.537 0.218 16.375 1.00 88.25 122 VAL A N 1
ATOM 940 C CA . VAL A 1 122 ? 6.881 -0.512 17.470 1.00 88.25 122 VAL A CA 1
ATOM 941 C C . VAL A 1 122 ? 5.387 -0.198 17.512 1.00 88.25 122 VAL A C 1
ATOM 943 O O . VAL A 1 122 ? 4.575 -1.121 17.438 1.00 88.25 122 VAL A O 1
ATOM 946 N N . GLU A 1 123 ? 5.008 1.081 17.526 1.00 91.12 123 GLU A N 1
ATOM 947 C CA . GLU A 1 123 ? 3.603 1.505 17.568 1.00 91.12 123 GLU A CA 1
ATOM 948 C C . GLU A 1 123 ? 2.850 1.061 16.311 1.00 91.12 123 GLU A C 1
ATOM 950 O O . GLU A 1 123 ? 1.693 0.647 16.379 1.00 91.12 123 GLU A O 1
ATOM 955 N N . GLY A 1 124 ? 3.522 1.099 15.157 1.00 91.56 124 GLY A N 1
ATOM 956 C CA . GLY A 1 124 ? 2.962 0.644 13.886 1.00 91.56 124 GLY A CA 1
ATOM 957 C C . GLY A 1 124 ? 2.682 -0.854 13.884 1.00 91.56 124 GLY A C 1
ATOM 958 O O . GLY A 1 124 ? 1.602 -1.274 13.471 1.00 91.56 124 GLY A O 1
ATOM 959 N N . ARG A 1 125 ? 3.624 -1.659 14.387 1.00 93.44 125 ARG A N 1
ATOM 960 C CA . ARG A 1 125 ? 3.460 -3.110 14.532 1.00 93.44 125 ARG A CA 1
ATOM 961 C C . ARG A 1 125 ? 2.336 -3.448 15.512 1.00 93.44 125 ARG A C 1
ATOM 963 O O . ARG A 1 125 ? 1.514 -4.307 15.205 1.00 93.44 125 ARG A O 1
ATOM 970 N N . ASP A 1 126 ? 2.280 -2.777 16.660 1.00 94.44 126 ASP A N 1
ATOM 971 C CA . ASP A 1 126 ? 1.259 -3.030 17.684 1.00 94.44 126 ASP A CA 1
ATOM 972 C C . ASP A 1 126 ? -0.142 -2.632 17.208 1.00 94.44 126 ASP A C 1
ATOM 974 O O . ASP A 1 126 ? -1.099 -3.396 17.378 1.00 94.44 126 ASP A O 1
ATOM 978 N N . ALA A 1 127 ? -0.270 -1.482 16.539 1.00 96.12 127 ALA A N 1
ATOM 979 C CA . ALA A 1 127 ? -1.526 -1.077 15.919 1.00 96.12 127 ALA A CA 1
ATOM 980 C C . ALA A 1 127 ? -1.963 -2.066 14.830 1.00 96.12 127 ALA A C 1
ATOM 982 O O . ALA A 1 127 ? -3.140 -2.429 14.764 1.00 96.12 127 ALA A O 1
ATOM 983 N N . LEU A 1 128 ? -1.017 -2.543 14.015 1.00 96.19 128 LEU A N 1
ATOM 984 C CA . LEU A 1 128 ? -1.273 -3.518 12.962 1.00 96.19 128 LEU A CA 1
ATOM 985 C C . LEU A 1 128 ? -1.735 -4.868 13.528 1.00 96.19 128 LEU A C 1
ATOM 987 O O . LEU A 1 128 ? -2.730 -5.412 13.051 1.00 96.19 128 LEU A O 1
ATOM 991 N N . GLU A 1 129 ? -1.075 -5.389 14.567 1.00 96.50 129 GLU A N 1
ATOM 992 C CA . GLU A 1 129 ? -1.492 -6.631 15.232 1.00 96.50 129 GLU A CA 1
ATOM 993 C C . GLU A 1 129 ? -2.895 -6.483 15.830 1.00 96.50 129 GLU A C 1
ATOM 995 O O . GLU A 1 129 ? -3.761 -7.330 15.603 1.00 96.50 129 GLU A O 1
ATOM 1000 N N . ARG A 1 130 ? -3.175 -5.374 16.527 1.00 97.00 130 ARG A N 1
ATOM 1001 C CA . ARG A 1 130 ? -4.507 -5.124 17.099 1.00 97.00 130 ARG A CA 1
ATOM 1002 C C . ARG A 1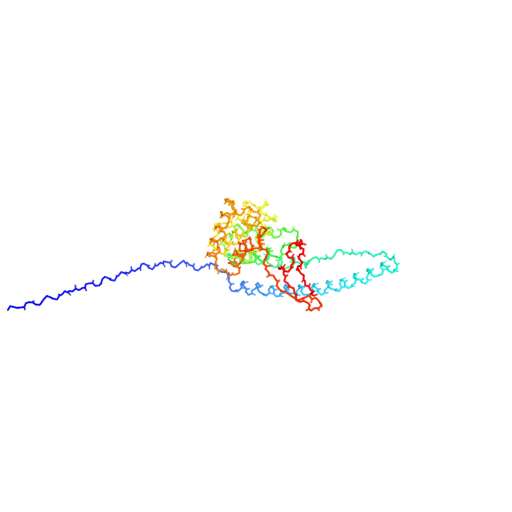 130 ? -5.583 -5.019 16.017 1.00 97.00 130 ARG A C 1
ATOM 1004 O O . ARG A 1 130 ? -6.672 -5.568 16.192 1.00 97.00 130 ARG A O 1
ATOM 1011 N N . LEU A 1 131 ? -5.282 -4.379 14.886 1.00 97.06 131 LEU A N 1
ATOM 1012 C CA . LEU A 1 131 ? -6.186 -4.308 13.738 1.00 97.06 131 LEU A CA 1
ATOM 1013 C C . LEU A 1 131 ? -6.441 -5.704 13.141 1.00 97.06 131 LEU A C 1
ATOM 1015 O O . LEU A 1 131 ? -7.580 -6.045 12.822 1.00 97.06 131 LEU A O 1
ATOM 1019 N N . LEU A 1 132 ? -5.410 -6.546 13.041 1.00 96.44 132 LEU A N 1
ATOM 1020 C CA . LEU A 1 132 ? -5.531 -7.920 12.550 1.00 96.44 132 LEU A CA 1
ATOM 1021 C C . LEU A 1 132 ? -6.285 -8.842 13.515 1.00 96.44 132 LEU A C 1
ATOM 1023 O O . LEU A 1 132 ? -6.917 -9.799 13.067 1.00 96.44 132 LEU A O 1
ATOM 1027 N N . VAL A 1 133 ? -6.190 -8.631 14.828 1.00 96.00 133 VAL A N 1
ATOM 1028 C CA . VAL A 1 133 ? -6.864 -9.469 15.838 1.00 96.00 133 VAL A CA 1
ATOM 1029 C C . VAL A 1 133 ? -8.326 -9.074 15.980 1.00 96.00 133 VAL A C 1
ATOM 1031 O O . VAL A 1 133 ? -9.207 -9.926 15.867 1.00 96.00 133 VAL A O 1
ATOM 1034 N N . SER A 1 134 ? -8.591 -7.789 16.195 1.00 96.00 134 SER A N 1
ATOM 1035 C CA . SER A 1 134 ? -9.926 -7.316 16.565 1.00 96.00 134 SER A CA 1
ATOM 1036 C C . SER A 1 134 ? -10.777 -6.922 15.360 1.00 96.00 134 SER A C 1
ATOM 1038 O O . SER A 1 134 ? -12.001 -6.991 15.429 1.00 96.00 134 SER A O 1
ATOM 1040 N N . HIS A 1 135 ? -10.147 -6.561 14.236 1.00 96.81 135 HIS A N 1
ATOM 1041 C CA . HIS A 1 135 ? -10.814 -5.911 13.099 1.00 96.81 135 HIS A CA 1
ATOM 1042 C C . HIS A 1 135 ? -10.452 -6.540 11.747 1.00 96.81 135 HIS A C 1
ATOM 1044 O O . HIS A 1 135 ? -10.536 -5.893 10.705 1.00 96.81 135 HIS A O 1
ATOM 1050 N N . ALA A 1 136 ? -10.095 -7.830 11.717 1.00 95.31 136 ALA A N 1
ATOM 1051 C CA . ALA A 1 136 ? -9.691 -8.537 10.491 1.00 95.31 136 ALA A CA 1
ATOM 1052 C C . ALA A 1 136 ? -10.718 -8.465 9.347 1.00 95.31 136 ALA A C 1
ATOM 1054 O O . ALA A 1 136 ? -10.357 -8.588 8.180 1.00 95.31 136 ALA A O 1
ATOM 1055 N N . LYS A 1 137 ? -12.007 -8.319 9.685 1.00 95.88 137 LYS A N 1
ATOM 1056 C CA . LYS A 1 137 ? -13.128 -8.262 8.735 1.00 95.88 137 LYS A CA 1
ATOM 1057 C C . LYS A 1 137 ? -13.558 -6.840 8.375 1.00 95.88 137 LYS A C 1
ATOM 1059 O O . LYS A 1 137 ? -14.448 -6.694 7.540 1.00 95.88 137 LYS A O 1
ATOM 1064 N N . SER A 1 138 ? -12.965 -5.825 9.002 1.00 96.12 138 SER A N 1
ATOM 1065 C CA . SER A 1 138 ? -13.324 -4.431 8.758 1.00 96.12 138 SER A CA 1
ATOM 1066 C C . SER A 1 138 ? -13.032 -4.057 7.295 1.00 96.12 138 SER A C 1
ATOM 1068 O O . SER A 1 138 ? -11.993 -4.454 6.750 1.00 96.12 138 SER A O 1
ATOM 1070 N N . PRO A 1 139 ? -13.918 -3.295 6.630 1.00 94.25 139 PRO A N 1
ATOM 1071 C CA . PRO A 1 139 ? -13.633 -2.729 5.316 1.00 94.25 139 PRO A CA 1
ATOM 1072 C C . PRO A 1 139 ? -12.575 -1.614 5.373 1.00 94.25 139 PRO A C 1
ATOM 1074 O O . PRO A 1 139 ? -11.992 -1.284 4.342 1.00 94.25 139 PRO A O 1
ATOM 1077 N N . THR A 1 140 ? -12.272 -1.071 6.559 1.00 94.31 140 THR A N 1
ATOM 1078 C CA . THR A 1 140 ? -11.287 0.004 6.768 1.00 94.31 140 THR A CA 1
ATOM 1079 C C . THR A 1 140 ? -9.880 -0.390 6.306 1.00 94.31 140 THR A C 1
ATOM 1081 O O . THR A 1 140 ? -9.120 0.473 5.868 1.00 94.31 140 THR A O 1
ATOM 1084 N N . TRP A 1 141 ? -9.563 -1.689 6.257 1.00 95.62 141 TRP A N 1
ATOM 1085 C CA . TRP A 1 141 ? -8.339 -2.217 5.643 1.00 95.62 141 TRP A CA 1
ATOM 1086 C C . TRP A 1 141 ? -8.080 -1.711 4.217 1.00 95.62 141 TRP A C 1
ATOM 1088 O O . TRP A 1 141 ? -6.922 -1.589 3.823 1.00 95.62 141 TRP A O 1
ATOM 1098 N N . ALA A 1 142 ? -9.123 -1.360 3.454 1.00 92.94 142 ALA A N 1
ATOM 1099 C CA . ALA A 1 142 ? -8.966 -0.777 2.122 1.00 92.94 142 ALA A CA 1
ATOM 1100 C C . ALA A 1 142 ? -8.160 0.539 2.144 1.00 92.94 142 ALA A C 1
ATOM 1102 O O . ALA A 1 142 ? -7.431 0.822 1.197 1.00 92.94 142 ALA A O 1
ATOM 1103 N N . ARG A 1 143 ? -8.197 1.298 3.250 1.00 92.50 143 ARG A N 1
ATOM 1104 C CA . ARG A 1 143 ? -7.406 2.529 3.443 1.00 92.50 143 ARG A CA 1
ATOM 1105 C C . ARG A 1 143 ? -5.902 2.268 3.599 1.00 92.50 143 ARG A C 1
ATOM 1107 O O . ARG A 1 143 ? -5.105 3.175 3.379 1.00 92.50 143 ARG A O 1
ATOM 1114 N N . LEU A 1 144 ? -5.509 1.043 3.963 1.00 94.00 144 LEU A N 1
ATOM 1115 C CA . LEU A 1 144 ? -4.112 0.589 3.992 1.00 94.00 144 LEU A CA 1
ATOM 1116 C C . LEU A 1 144 ? -3.700 -0.123 2.701 1.00 94.00 144 LEU A C 1
ATOM 1118 O O . LEU A 1 144 ? -2.569 -0.591 2.617 1.00 94.00 144 LEU A O 1
ATOM 1122 N N . GLY A 1 145 ? -4.583 -0.216 1.705 1.00 90.38 145 GLY A N 1
ATOM 1123 C CA . GLY A 1 145 ? -4.418 -1.069 0.530 1.00 90.38 145 GLY A CA 1
ATOM 1124 C C . GLY A 1 145 ? -3.051 -0.964 -0.149 1.00 90.38 145 GLY A C 1
ATOM 1125 O O . GLY A 1 145 ? -2.318 -1.949 -0.214 1.00 90.38 145 GLY A O 1
ATOM 1126 N N . GLN A 1 146 ? -2.663 0.248 -0.556 1.00 90.00 146 GLN A N 1
ATOM 1127 C CA . GLN A 1 146 ? -1.357 0.517 -1.180 1.00 90.00 146 GLN A CA 1
ATOM 1128 C C . GLN A 1 146 ? -0.164 0.246 -0.252 1.00 90.00 146 GLN A C 1
ATOM 1130 O O . GLN A 1 146 ? 0.946 -0.007 -0.714 1.00 90.00 146 GLN A O 1
ATOM 1135 N N . MET A 1 147 ? -0.382 0.276 1.063 1.00 92.38 147 MET A N 1
ATOM 1136 C CA . MET A 1 147 ? 0.646 -0.000 2.064 1.00 92.38 147 MET A CA 1
ATOM 1137 C C . MET A 1 147 ? 0.768 -1.489 2.389 1.00 92.38 147 MET A C 1
ATOM 1139 O O . MET A 1 147 ? 1.779 -1.882 2.966 1.00 92.38 147 MET A O 1
ATOM 1143 N N . LEU A 1 148 ? -0.199 -2.338 2.019 1.00 94.06 148 LEU A N 1
ATOM 1144 C CA . LEU A 1 148 ? -0.163 -3.766 2.353 1.00 94.06 148 LEU A CA 1
ATOM 1145 C C . LEU A 1 148 ? 1.127 -4.476 1.907 1.00 94.06 148 LEU A C 1
ATOM 1147 O O . LEU A 1 148 ? 1.668 -5.216 2.729 1.00 94.06 148 LEU A O 1
ATOM 1151 N N . PRO A 1 149 ? 1.682 -4.255 0.695 1.00 91.31 149 PRO A N 1
ATOM 1152 C CA . PRO A 1 149 ? 2.958 -4.864 0.317 1.00 91.31 149 PRO A CA 1
ATOM 1153 C C . PRO A 1 149 ? 4.107 -4.469 1.248 1.00 91.31 149 PRO A C 1
ATOM 1155 O O . PRO A 1 149 ? 4.927 -5.309 1.616 1.00 91.31 149 PRO A O 1
ATOM 1158 N N . PHE A 1 150 ? 4.150 -3.200 1.654 1.00 91.25 150 PHE A N 1
ATOM 1159 C CA . PHE A 1 150 ? 5.151 -2.695 2.588 1.00 91.25 150 PHE A CA 1
ATOM 1160 C C . PHE A 1 150 ? 4.963 -3.290 3.987 1.00 91.25 150 PHE A C 1
ATOM 1162 O O . PHE A 1 150 ? 5.928 -3.772 4.575 1.00 91.25 150 PHE A O 1
ATOM 1169 N N . LEU A 1 151 ? 3.733 -3.300 4.508 1.00 92.88 151 LEU A N 1
ATOM 1170 C CA . LEU A 1 151 ? 3.419 -3.829 5.839 1.00 92.88 151 LEU A CA 1
ATOM 1171 C C . LEU A 1 151 ? 3.705 -5.333 5.929 1.00 92.88 151 LEU A C 1
ATOM 1173 O O . LEU A 1 151 ? 4.286 -5.786 6.912 1.00 92.88 151 LEU A O 1
ATOM 1177 N N . GLU A 1 152 ? 3.371 -6.097 4.887 1.00 93.00 152 GLU A N 1
ATOM 1178 C CA . GLU A 1 152 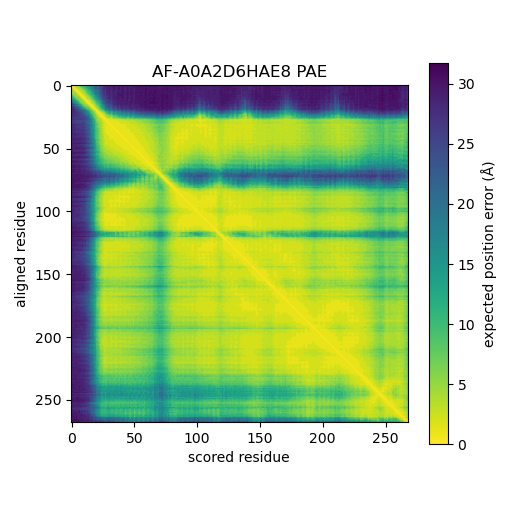? 3.704 -7.521 4.793 1.00 93.00 152 GLU A CA 1
ATOM 1179 C C . GLU A 1 152 ? 5.223 -7.736 4.759 1.00 93.00 152 GLU A C 1
ATOM 1181 O O . GLU A 1 152 ? 5.748 -8.562 5.503 1.00 93.00 152 GLU A O 1
ATOM 1186 N N . ALA A 1 153 ? 5.952 -6.970 3.942 1.00 91.06 153 ALA A N 1
ATOM 1187 C CA . ALA A 1 153 ? 7.404 -7.091 3.850 1.00 91.06 153 ALA A CA 1
ATOM 1188 C C . ALA A 1 153 ? 8.115 -6.699 5.155 1.00 91.06 153 ALA A C 1
ATOM 1190 O O . ALA A 1 153 ? 9.106 -7.333 5.524 1.00 91.06 153 ALA A O 1
ATOM 1191 N N . ARG A 1 154 ? 7.617 -5.662 5.838 1.00 89.88 154 ARG A N 1
ATOM 1192 C CA . ARG A 1 154 ? 8.212 -5.122 7.062 1.00 89.88 154 ARG A CA 1
ATOM 1193 C C . ARG A 1 154 ? 7.879 -5.962 8.291 1.00 89.88 154 ARG A C 1
ATOM 1195 O O . ARG A 1 154 ? 8.790 -6.314 9.025 1.00 89.88 154 ARG A O 1
ATOM 1202 N N . PHE A 1 155 ? 6.604 -6.284 8.504 1.00 90.50 155 PHE A N 1
ATOM 1203 C CA . PHE A 1 155 ? 6.117 -6.879 9.753 1.00 90.50 155 PHE A CA 1
ATOM 1204 C C . PHE A 1 155 ? 5.560 -8.296 9.589 1.00 90.50 155 PHE A C 1
ATOM 1206 O O . PHE A 1 155 ? 5.395 -9.001 10.578 1.00 90.50 155 PHE A O 1
ATOM 1213 N N . GLY A 1 156 ? 5.290 -8.769 8.369 1.00 89.00 156 GLY A N 1
ATOM 1214 C CA . GLY A 1 156 ? 4.578 -10.035 8.145 1.00 89.00 156 GLY A CA 1
ATOM 1215 C C . GLY A 1 156 ? 5.244 -11.269 8.768 1.00 89.00 156 GLY A C 1
ATOM 1216 O O . GLY A 1 156 ? 4.553 -12.206 9.148 1.00 89.00 156 GLY A O 1
ATOM 1217 N N . LYS A 1 157 ? 6.573 -11.271 8.938 1.00 90.12 157 LYS A N 1
ATOM 1218 C CA . LYS A 1 157 ? 7.296 -12.366 9.619 1.00 90.12 157 LYS A CA 1
ATOM 1219 C C . LYS A 1 157 ? 7.235 -12.299 11.145 1.00 90.12 157 LYS A C 1
ATOM 1221 O O . LYS A 1 157 ? 7.495 -13.306 11.797 1.00 90.12 157 LYS A O 1
ATOM 1226 N N . GLU A 1 158 ? 6.964 -11.123 11.696 1.00 91.00 158 GLU A N 1
ATOM 1227 C CA . GLU A 1 158 ? 6.890 -10.875 13.138 1.00 91.00 158 GLU A CA 1
ATOM 1228 C C . GLU A 1 158 ? 5.480 -11.121 13.683 1.00 91.00 158 GLU A C 1
ATOM 1230 O O . GLU A 1 158 ? 5.313 -11.390 14.870 1.00 91.00 158 GLU A O 1
ATOM 1235 N N . LEU A 1 159 ? 4.473 -11.045 12.811 1.00 90.69 159 LEU A N 1
ATOM 1236 C CA . LEU A 1 159 ? 3.067 -11.231 13.144 1.00 90.69 159 LEU A CA 1
ATOM 1237 C C . LEU A 1 159 ? 2.655 -12.677 12.875 1.00 90.69 159 LEU A C 1
ATOM 1239 O O . LEU A 1 159 ? 2.916 -13.229 11.802 1.00 90.69 159 LEU A O 1
ATOM 1243 N N . GLU A 1 160 ? 1.986 -13.304 13.840 1.00 90.75 160 GLU A N 1
ATOM 1244 C CA . GLU A 1 160 ? 1.543 -14.689 13.696 1.00 90.75 160 GLU A CA 1
ATOM 1245 C C . GLU A 1 160 ? 0.593 -14.823 12.495 1.00 90.75 160 GLU A C 1
ATOM 1247 O O . GLU A 1 160 ? -0.445 -14.165 12.416 1.00 90.75 160 GLU A O 1
ATOM 1252 N N . GLY A 1 161 ? 0.970 -15.670 11.533 1.00 89.44 161 GLY A N 1
ATOM 1253 C CA . GLY A 1 161 ? 0.213 -15.889 10.298 1.00 89.44 161 GLY A CA 1
ATOM 1254 C C . GLY A 1 161 ? 0.387 -14.813 9.218 1.00 89.44 161 GLY A C 1
ATOM 1255 O O . GLY A 1 161 ? -0.143 -14.999 8.127 1.00 89.44 161 GLY A O 1
ATOM 1256 N N . GLY A 1 162 ? 1.139 -13.737 9.469 1.00 92.44 162 GLY A N 1
ATOM 1257 C CA . GLY A 1 162 ? 1.354 -12.643 8.515 1.00 92.44 162 GLY A CA 1
ATOM 1258 C C . GLY A 1 162 ? 0.114 -11.783 8.243 1.00 92.44 162 GLY A C 1
ATOM 1259 O O . GLY A 1 162 ? -1.010 -12.113 8.628 1.00 92.44 162 GLY A O 1
ATOM 1260 N N . VAL A 1 163 ? 0.305 -10.651 7.564 1.00 94.50 163 VAL A N 1
ATOM 1261 C CA . VAL A 1 163 ? -0.776 -9.689 7.285 1.00 94.50 163 VAL A CA 1
ATOM 1262 C C . VAL A 1 163 ? -1.676 -10.248 6.186 1.00 94.50 163 VAL A C 1
ATOM 1264 O O . VAL A 1 163 ? -2.895 -10.345 6.326 1.00 94.50 163 VAL A O 1
ATOM 1267 N N . VAL A 1 164 ? -1.064 -10.680 5.087 1.00 94.19 164 VAL A N 1
ATOM 1268 C CA . VAL A 1 164 ? -1.768 -11.099 3.874 1.00 94.19 164 VAL A CA 1
ATOM 1269 C C . VAL A 1 164 ? -2.635 -12.341 4.087 1.00 94.19 164 VAL A C 1
ATOM 1271 O O . VAL A 1 164 ? -3.795 -12.366 3.658 1.00 94.19 164 VAL A O 1
ATOM 1274 N N . ALA A 1 165 ? -2.122 -13.369 4.769 1.00 93.88 165 ALA A N 1
ATOM 1275 C CA . ALA A 1 165 ? -2.892 -14.597 4.969 1.00 93.88 165 ALA A CA 1
ATOM 1276 C C . ALA A 1 165 ? -4.134 -14.339 5.838 1.00 93.88 165 ALA A C 1
ATOM 1278 O O . ALA A 1 165 ? -5.218 -14.841 5.534 1.00 93.88 165 ALA A O 1
ATOM 1279 N N . ARG A 1 166 ? -4.009 -13.484 6.863 1.00 94.94 166 ARG A N 1
ATOM 1280 C CA . ARG A 1 166 ? -5.120 -13.094 7.747 1.00 94.94 166 ARG A CA 1
ATOM 1281 C C . ARG A 1 166 ? -6.202 -12.286 7.028 1.00 94.94 166 ARG A C 1
ATOM 1283 O O . ARG A 1 166 ? -7.370 -12.381 7.398 1.00 94.94 166 ARG A O 1
ATOM 1290 N N . LEU A 1 167 ? -5.847 -11.552 5.974 1.00 96.31 167 LEU A N 1
ATOM 1291 C CA . LEU A 1 167 ? -6.788 -10.744 5.188 1.00 96.31 167 LEU A CA 1
ATOM 1292 C C . LEU A 1 167 ? -7.353 -11.452 3.952 1.00 96.31 167 LEU A C 1
ATOM 1294 O O . LEU A 1 167 ? -8.306 -10.960 3.350 1.00 96.31 167 LEU A O 1
ATOM 1298 N N . THR A 1 168 ? -6.834 -12.625 3.585 1.00 94.94 168 THR A N 1
ATOM 1299 C CA . THR A 1 168 ? -7.252 -13.345 2.365 1.00 94.94 168 THR A CA 1
ATOM 1300 C C . THR A 1 168 ? -8.753 -13.671 2.354 1.00 94.94 168 THR A C 1
ATOM 1302 O O . THR A 1 168 ? -9.394 -13.630 1.304 1.00 94.94 168 THR A O 1
ATOM 1305 N N . ALA A 1 169 ? -9.339 -13.940 3.525 1.00 93.88 169 ALA A N 1
ATOM 1306 C CA . ALA A 1 169 ? -10.765 -14.234 3.689 1.00 93.88 169 ALA A CA 1
ATOM 1307 C C . ALA A 1 169 ? -11.614 -13.011 4.101 1.00 93.88 169 ALA A C 1
ATOM 1309 O O . ALA A 1 169 ? -12.761 -13.181 4.524 1.00 93.88 169 ALA A O 1
ATOM 1310 N N . ASN A 1 170 ? -11.076 -11.787 4.018 1.00 96.31 170 ASN A N 1
ATOM 1311 C CA . ASN A 1 170 ? -11.813 -10.574 4.382 1.00 96.31 170 ASN A CA 1
ATOM 1312 C C . ASN A 1 170 ? -13.083 -10.436 3.506 1.00 96.31 170 ASN A C 1
ATOM 1314 O O . ASN A 1 170 ? -13.024 -10.722 2.307 1.00 96.31 170 ASN A O 1
ATOM 1318 N N . PRO A 1 171 ? -14.243 -10.035 4.066 1.00 95.38 171 PRO A N 1
ATOM 1319 C CA . PRO A 1 171 ? -15.501 -9.932 3.323 1.00 95.38 171 PRO A CA 1
ATOM 1320 C C . PRO A 1 171 ? -15.517 -8.812 2.271 1.00 95.38 171 PRO A C 1
ATOM 1322 O O . PRO A 1 171 ? -16.234 -8.941 1.275 1.00 95.38 171 PRO A O 1
ATOM 1325 N N . SER A 1 172 ? -14.707 -7.764 2.426 1.00 95.44 172 SER A N 1
ATOM 1326 C CA . SER A 1 172 ? -14.609 -6.672 1.457 1.00 95.44 172 SER A CA 1
ATOM 1327 C C . SER A 1 172 ? -13.899 -7.127 0.171 1.00 95.44 172 SER A C 1
ATOM 1329 O O . SER A 1 172 ? -12.778 -7.647 0.240 1.00 95.44 172 SER A O 1
ATOM 1331 N N . PRO A 1 173 ? -14.510 -6.940 -1.017 1.00 96.00 173 PRO A N 1
ATOM 1332 C CA . PRO A 1 173 ? -13.848 -7.239 -2.282 1.00 96.00 173 PRO A CA 1
ATOM 1333 C C . PRO A 1 173 ? -12.610 -6.370 -2.515 1.00 96.00 173 PRO A C 1
ATOM 1335 O O . PRO A 1 173 ? -11.636 -6.873 -3.067 1.00 96.00 173 PRO A O 1
ATOM 1338 N N . ASP A 1 174 ? -12.609 -5.123 -2.040 1.00 96.38 174 ASP A N 1
ATOM 1339 C CA . ASP A 1 174 ? -11.473 -4.215 -2.213 1.00 96.38 174 ASP A CA 1
ATOM 1340 C C . ASP A 1 174 ? -10.277 -4.651 -1.364 1.00 96.38 174 ASP A C 1
ATOM 1342 O O . ASP A 1 174 ? -9.148 -4.688 -1.848 1.00 96.38 174 ASP A O 1
ATOM 1346 N N . VAL A 1 175 ? -10.511 -5.100 -0.125 1.00 97.06 175 VAL A N 1
ATOM 1347 C CA . VAL A 1 175 ? -9.437 -5.657 0.718 1.00 97.06 175 VAL A CA 1
ATOM 1348 C C . VAL A 1 175 ? -8.845 -6.908 0.074 1.00 97.06 175 VAL A C 1
ATOM 1350 O O . VAL A 1 175 ? -7.625 -7.035 -0.023 1.00 97.06 175 VAL A O 1
ATOM 1353 N N . ARG A 1 176 ? -9.692 -7.814 -0.437 1.00 97.12 176 ARG A N 1
ATOM 1354 C CA . ARG A 1 176 ? -9.214 -8.990 -1.180 1.00 97.12 176 ARG A CA 1
ATOM 1355 C C . ARG A 1 176 ? -8.475 -8.607 -2.463 1.00 97.12 176 ARG A C 1
ATOM 1357 O O . ARG A 1 176 ? -7.546 -9.311 -2.847 1.00 97.12 176 ARG A O 1
ATOM 1364 N N . GLY A 1 177 ? -8.858 -7.509 -3.111 1.00 97.44 177 GLY A N 1
ATOM 1365 C CA . GLY A 1 177 ? -8.160 -6.984 -4.277 1.00 97.44 177 GLY A CA 1
ATOM 1366 C C . GLY A 1 177 ? -6.748 -6.514 -3.944 1.00 97.44 177 GLY A C 1
ATOM 1367 O O . GLY A 1 177 ? -5.800 -6.951 -4.594 1.00 97.44 177 GLY A O 1
ATOM 1368 N N . TRP A 1 178 ? -6.578 -5.733 -2.876 1.00 97.38 178 TRP A N 1
ATOM 1369 C CA . TRP A 1 178 ? -5.249 -5.348 -2.393 1.00 97.38 178 TRP A CA 1
ATOM 1370 C C . TRP A 1 178 ? -4.410 -6.553 -1.949 1.00 97.38 178 TRP A C 1
ATOM 1372 O O . TRP A 1 178 ? -3.216 -6.615 -2.231 1.00 97.38 178 TRP A O 1
ATOM 1382 N N . VAL A 1 179 ? -5.028 -7.558 -1.320 1.00 97.50 179 VAL A N 1
ATOM 1383 C CA . VAL A 1 179 ? -4.360 -8.829 -0.994 1.00 97.50 179 VAL A CA 1
ATOM 1384 C C . VAL A 1 179 ? -3.883 -9.555 -2.257 1.00 97.50 179 VAL A C 1
ATOM 1386 O O . VAL A 1 179 ? -2.730 -9.983 -2.312 1.00 97.50 179 VAL A O 1
ATOM 1389 N N . ALA A 1 180 ? -4.730 -9.666 -3.284 1.00 97.62 180 ALA A N 1
ATOM 1390 C CA . ALA A 1 180 ? -4.364 -10.291 -4.553 1.00 97.62 180 ALA A CA 1
ATOM 1391 C C . ALA A 1 180 ? -3.210 -9.545 -5.235 1.00 97.62 180 ALA A C 1
ATOM 1393 O O . ALA A 1 180 ? -2.277 -10.177 -5.732 1.00 97.62 180 ALA A O 1
ATOM 1394 N N . LEU A 1 181 ? -3.234 -8.210 -5.206 1.00 96.19 181 LEU A N 1
ATOM 1395 C CA . LEU A 1 181 ? -2.137 -7.386 -5.697 1.00 96.19 181 LEU A CA 1
ATOM 1396 C C . LEU A 1 181 ? -0.833 -7.707 -4.953 1.00 96.19 181 LEU A C 1
ATOM 1398 O O . LEU A 1 181 ? 0.172 -7.999 -5.599 1.00 96.19 181 LEU A O 1
ATOM 1402 N N . THR A 1 182 ? -0.847 -7.727 -3.618 1.00 95.88 182 THR A N 1
ATOM 1403 C CA . THR A 1 182 ? 0.342 -8.035 -2.807 1.00 95.88 182 THR A CA 1
ATOM 1404 C C . THR A 1 182 ? 0.893 -9.434 -3.090 1.00 95.88 182 THR A C 1
ATOM 1406 O O . THR A 1 182 ? 2.100 -9.599 -3.260 1.00 95.88 182 THR A O 1
ATOM 1409 N N . LEU A 1 183 ? 0.022 -10.443 -3.185 1.00 95.88 183 LEU A N 1
ATOM 1410 C CA . LEU A 1 183 ? 0.419 -11.835 -3.423 1.00 95.88 183 LEU A CA 1
ATOM 1411 C C . LEU A 1 183 ? 1.007 -12.064 -4.817 1.00 95.88 183 LEU A C 1
ATOM 1413 O O . LEU A 1 183 ? 1.942 -12.851 -4.972 1.00 95.88 183 LEU A O 1
ATOM 1417 N N . HIS A 1 184 ? 0.440 -11.422 -5.838 1.00 97.25 184 HIS A N 1
ATOM 1418 C CA . HIS A 1 184 ? 0.700 -11.788 -7.228 1.00 97.25 184 HIS A CA 1
ATOM 1419 C C . HIS A 1 184 ? 1.601 -10.812 -7.983 1.00 97.25 184 HIS A C 1
ATOM 1421 O O . HIS A 1 184 ? 2.147 -11.212 -9.012 1.00 97.25 184 HIS A O 1
ATOM 1427 N N . ARG A 1 185 ? 1.822 -9.584 -7.483 1.00 95.56 185 ARG A N 1
ATOM 1428 C CA . ARG A 1 185 ? 2.644 -8.553 -8.150 1.00 95.56 185 ARG A CA 1
ATOM 1429 C C . ARG A 1 185 ? 3.987 -9.097 -8.632 1.00 95.56 185 ARG A C 1
ATOM 1431 O O . ARG A 1 185 ? 4.256 -9.084 -9.830 1.00 95.56 185 ARG A O 1
ATOM 1438 N N . LYS A 1 186 ? 4.774 -9.688 -7.729 1.00 95.50 186 LYS A N 1
ATOM 1439 C CA . LYS A 1 186 ? 6.098 -10.234 -8.066 1.00 95.50 186 LYS A CA 1
ATOM 1440 C C . LYS A 1 186 ? 6.028 -11.314 -9.149 1.00 95.50 186 LYS A C 1
ATOM 1442 O O . LYS A 1 186 ? 6.885 -11.361 -10.030 1.00 95.50 186 LYS A O 1
ATOM 1447 N N . THR A 1 187 ? 5.026 -12.189 -9.097 1.00 97.56 187 THR A N 1
ATOM 1448 C CA . THR A 1 187 ? 4.856 -13.256 -10.093 1.00 97.56 187 THR A CA 1
ATOM 1449 C C . THR A 1 187 ? 4.483 -12.680 -11.453 1.00 97.56 187 THR A C 1
ATOM 1451 O O . THR A 1 187 ? 5.066 -13.089 -12.451 1.00 97.56 187 THR A O 1
ATOM 1454 N N . ILE A 1 188 ? 3.581 -11.696 -11.508 1.00 97.62 188 ILE A N 1
ATOM 1455 C CA . ILE A 1 188 ? 3.242 -11.018 -12.766 1.00 97.62 188 ILE A CA 1
ATOM 1456 C C . ILE A 1 188 ? 4.474 -10.323 -13.356 1.00 97.62 188 ILE A C 1
ATOM 1458 O O . ILE A 1 188 ? 4.759 -10.471 -14.544 1.00 97.62 188 ILE A O 1
ATOM 1462 N N . GLU A 1 189 ? 5.238 -9.611 -12.531 1.00 95.19 189 GLU A N 1
ATOM 1463 C CA . GLU A 1 189 ? 6.403 -8.845 -12.978 1.00 95.19 189 GLU A CA 1
ATOM 1464 C C . GLU A 1 189 ? 7.548 -9.737 -13.479 1.00 95.19 189 GLU A C 1
ATOM 1466 O O . GLU A 1 189 ? 8.184 -9.407 -14.481 1.00 95.19 189 GLU A O 1
ATOM 1471 N N . SER A 1 190 ? 7.803 -10.872 -12.817 1.00 95.06 190 SER A N 1
ATOM 1472 C CA . SER A 1 190 ? 9.049 -11.629 -13.017 1.00 95.06 190 SER A CA 1
ATOM 1473 C C . SER A 1 190 ? 8.905 -13.026 -13.625 1.00 95.06 190 SER A C 1
ATOM 1475 O O . SER A 1 190 ? 9.878 -13.517 -14.194 1.00 95.06 190 SER A O 1
ATOM 1477 N N . ALA A 1 191 ? 7.736 -13.673 -13.555 1.00 96.50 191 ALA A N 1
ATOM 1478 C CA . ALA A 1 191 ? 7.576 -15.012 -14.124 1.00 96.50 191 ALA A CA 1
ATOM 1479 C C . ALA A 1 191 ? 7.606 -15.000 -15.665 1.00 96.50 191 ALA A C 1
ATOM 1481 O O . ALA A 1 191 ? 7.287 -13.995 -16.321 1.00 96.50 191 ALA A O 1
ATOM 1482 N N . GLU A 1 192 ? 7.970 -16.146 -16.247 1.00 94.69 192 GLU A N 1
ATOM 1483 C CA . GLU A 1 192 ? 7.837 -16.402 -17.684 1.00 94.69 192 GLU A CA 1
ATOM 1484 C C . GLU A 1 192 ? 6.356 -16.345 -18.081 1.00 94.69 192 GLU A C 1
ATOM 1486 O O . GLU A 1 192 ? 5.498 -16.908 -17.401 1.00 94.69 192 GLU A O 1
ATOM 1491 N N . ARG A 1 193 ? 6.024 -15.638 -19.166 1.00 93.75 193 ARG A N 1
ATOM 1492 C CA . ARG A 1 193 ? 4.622 -15.318 -19.506 1.00 93.75 193 ARG A CA 1
ATOM 1493 C C . ARG A 1 193 ? 3.789 -16.527 -19.930 1.00 93.75 193 ARG A C 1
ATOM 1495 O O . ARG A 1 193 ? 2.571 -16.503 -19.805 1.00 93.75 193 ARG A O 1
ATOM 1502 N N . ASP A 1 194 ? 4.429 -17.561 -20.451 1.00 93.81 194 ASP A N 1
ATOM 1503 C CA . ASP A 1 194 ? 3.822 -18.832 -20.847 1.00 93.81 194 ASP A CA 1
ATOM 1504 C C . ASP A 1 194 ? 3.843 -19.883 -19.722 1.00 93.81 194 ASP A C 1
ATOM 1506 O O . ASP A 1 194 ? 3.329 -20.991 -19.897 1.00 93.81 194 ASP A O 1
ATOM 1510 N N . SER A 1 195 ? 4.379 -19.534 -18.548 1.00 97.31 195 SER A N 1
ATOM 1511 C CA . SER A 1 195 ? 4.382 -20.409 -17.378 1.00 97.31 195 SER A CA 1
ATOM 1512 C C . SER A 1 195 ? 2.988 -20.582 -16.767 1.00 97.31 195 SER A C 1
ATOM 1514 O O . SER A 1 195 ? 2.097 -19.731 -16.879 1.00 97.31 195 SER A O 1
ATOM 1516 N N . LYS A 1 196 ? 2.803 -21.696 -16.051 1.00 98.19 196 LYS A N 1
ATOM 1517 C CA . LYS A 1 196 ? 1.559 -21.968 -15.314 1.00 98.19 196 LYS A CA 1
ATOM 1518 C C . LYS A 1 196 ? 1.385 -21.003 -14.144 1.00 98.19 196 LYS A C 1
ATOM 1520 O O . LYS A 1 196 ? 0.264 -20.610 -13.832 1.00 98.19 196 LYS A O 1
ATOM 1525 N N . GLU A 1 197 ? 2.490 -20.619 -13.519 1.00 97.75 197 GLU A N 1
ATOM 1526 C CA . GLU A 1 197 ? 2.556 -19.685 -12.403 1.00 97.75 197 GLU A CA 1
ATOM 1527 C C . GLU A 1 197 ? 2.055 -18.299 -12.823 1.00 97.75 197 GLU A C 1
ATOM 1529 O O . GLU A 1 197 ? 1.226 -17.709 -12.127 1.00 97.75 197 GLU A O 1
ATOM 1534 N N . TYR A 1 198 ? 2.495 -17.806 -13.988 1.00 97.88 198 TYR A N 1
ATOM 1535 C CA . TYR A 1 198 ? 2.005 -16.548 -14.550 1.00 97.88 198 TYR A CA 1
ATOM 1536 C C . TYR A 1 198 ? 0.514 -16.619 -14.878 1.00 97.88 198 TYR A C 1
ATOM 1538 O O . TYR A 1 198 ? -0.243 -15.730 -14.487 1.00 97.88 198 TYR A O 1
ATOM 1546 N N . ALA A 1 199 ? 0.072 -17.692 -15.543 1.00 98.25 199 ALA A N 1
ATOM 1547 C CA . ALA A 1 199 ? -1.334 -17.874 -15.895 1.00 98.25 199 ALA A CA 1
ATOM 1548 C C . ALA A 1 199 ? -2.250 -17.851 -14.656 1.00 98.25 199 ALA A C 1
ATOM 1550 O O . ALA A 1 199 ? -3.264 -17.150 -14.659 1.00 98.25 199 ALA A O 1
ATOM 1551 N N . ALA A 1 200 ? -1.861 -18.545 -13.581 1.00 98.38 200 ALA A N 1
ATOM 1552 C CA . ALA A 1 200 ? -2.612 -18.575 -12.327 1.00 98.38 200 ALA A CA 1
ATOM 1553 C C . ALA A 1 200 ? -2.645 -17.204 -11.628 1.00 98.38 200 ALA A C 1
ATOM 1555 O O . ALA A 1 200 ? -3.710 -16.747 -11.210 1.00 98.38 200 ALA A O 1
ATOM 1556 N N . ALA A 1 201 ? -1.502 -16.515 -11.535 1.00 98.31 201 ALA A N 1
ATOM 1557 C CA . ALA A 1 201 ? -1.433 -15.171 -10.960 1.00 98.31 201 ALA A CA 1
ATOM 1558 C C . ALA A 1 201 ? -2.291 -14.171 -11.752 1.00 98.31 201 ALA A C 1
ATOM 1560 O O . ALA A 1 201 ? -3.039 -13.384 -11.171 1.00 98.31 201 ALA A O 1
ATOM 1561 N N . ARG A 1 202 ? -2.230 -14.233 -13.086 1.00 98.38 202 ARG A N 1
ATOM 1562 C CA . ARG A 1 202 ? -3.010 -13.376 -13.983 1.00 98.38 202 ARG A CA 1
ATOM 1563 C C . ARG A 1 202 ? -4.505 -13.604 -13.810 1.00 98.38 202 ARG A C 1
ATOM 1565 O O . ARG A 1 202 ? -5.268 -12.639 -13.772 1.00 98.38 202 ARG A O 1
ATOM 1572 N N . GLU A 1 203 ? -4.933 -14.859 -13.706 1.00 98.38 203 GLU A N 1
ATOM 1573 C CA . GLU A 1 203 ? -6.331 -15.203 -13.450 1.00 98.38 203 GLU A CA 1
ATOM 1574 C C . GLU A 1 203 ? -6.806 -14.645 -12.103 1.00 98.38 203 GLU A C 1
ATOM 1576 O O . GLU A 1 203 ? -7.840 -13.976 -12.059 1.00 98.38 203 GLU A O 1
ATOM 1581 N N . ALA A 1 204 ? -6.027 -14.837 -11.035 1.00 98.06 204 ALA A N 1
ATOM 1582 C CA . ALA A 1 204 ? -6.354 -14.338 -9.702 1.00 98.06 204 ALA A CA 1
ATOM 1583 C C . ALA A 1 204 ? -6.480 -12.804 -9.664 1.00 98.06 204 ALA A C 1
ATOM 1585 O O . ALA A 1 204 ? -7.482 -12.277 -9.177 1.00 98.06 204 ALA A O 1
ATOM 1586 N N . VAL A 1 205 ? -5.519 -12.083 -10.250 1.00 98.25 205 VAL A N 1
ATOM 1587 C CA . VAL A 1 205 ? -5.543 -10.611 -10.350 1.00 98.25 205 VAL A CA 1
ATOM 1588 C C . VAL A 1 205 ? -6.720 -10.133 -11.208 1.00 98.25 205 VAL A C 1
ATOM 1590 O O . VAL A 1 205 ? -7.416 -9.190 -10.838 1.00 98.25 205 VAL A O 1
ATOM 1593 N N . THR A 1 206 ? -7.017 -10.816 -12.319 1.00 98.38 206 THR A N 1
ATOM 1594 C CA . THR A 1 206 ? -8.175 -10.487 -13.168 1.00 98.38 206 THR A CA 1
ATOM 1595 C C . THR A 1 206 ? -9.496 -10.691 -12.422 1.00 98.38 206 THR A C 1
ATOM 1597 O O . THR A 1 206 ? -10.412 -9.875 -12.542 1.00 98.38 206 THR A O 1
ATOM 1600 N N . ALA A 1 207 ? -9.620 -11.777 -11.656 1.00 97.94 207 ALA A N 1
ATOM 1601 C CA . ALA A 1 207 ? -10.802 -12.051 -10.847 1.00 97.94 207 ALA A CA 1
ATOM 1602 C C . ALA A 1 207 ? -10.984 -10.992 -9.750 1.00 97.94 207 ALA A C 1
ATOM 1604 O O . ALA A 1 207 ? -12.092 -10.482 -9.577 1.00 97.94 207 ALA A O 1
ATOM 1605 N N . ALA A 1 208 ? -9.897 -10.604 -9.078 1.00 97.56 208 ALA A N 1
ATOM 1606 C CA . ALA A 1 208 ? -9.891 -9.511 -8.113 1.00 97.56 208 ALA A CA 1
ATOM 1607 C C . ALA A 1 208 ? -10.342 -8.184 -8.744 1.00 97.56 208 ALA A C 1
ATOM 1609 O O . ALA A 1 208 ? -11.242 -7.536 -8.215 1.00 97.56 208 ALA A O 1
ATOM 1610 N N . ALA A 1 209 ? -9.814 -7.826 -9.920 1.00 97.69 209 ALA A N 1
ATOM 1611 C CA . ALA A 1 209 ? -10.189 -6.596 -10.622 1.00 97.69 209 ALA A CA 1
ATOM 1612 C C . ALA A 1 209 ? -11.682 -6.555 -10.991 1.00 97.69 209 ALA A C 1
ATOM 1614 O O . ALA A 1 209 ? -12.313 -5.504 -10.930 1.00 97.69 209 ALA A O 1
ATOM 1615 N N . ARG A 1 210 ? -12.273 -7.699 -11.366 1.00 97.25 210 ARG A N 1
ATOM 1616 C CA . ARG A 1 210 ? -13.716 -7.794 -11.659 1.00 97.25 210 ARG A CA 1
ATOM 1617 C C . ARG A 1 210 ? -14.586 -7.614 -10.417 1.00 97.25 210 ARG A C 1
ATOM 1619 O O . ARG A 1 210 ? -15.711 -7.145 -10.547 1.00 97.25 210 ARG A O 1
ATOM 1626 N N . GLY A 1 211 ? -14.093 -8.042 -9.256 1.00 95.38 211 GLY A N 1
ATOM 1627 C CA . GLY A 1 211 ? -14.811 -7.951 -7.986 1.00 95.38 211 GLY A CA 1
ATOM 1628 C C . GLY A 1 211 ? -14.639 -6.615 -7.263 1.00 95.38 211 GLY A C 1
ATOM 1629 O O . GLY A 1 211 ? -15.517 -6.261 -6.482 1.00 95.38 211 GLY A O 1
ATOM 1630 N N . ALA A 1 212 ? -13.539 -5.898 -7.510 1.00 96.31 212 ALA A N 1
ATOM 1631 C CA . ALA A 1 212 ? -13.223 -4.628 -6.861 1.00 96.31 212 ALA A CA 1
ATOM 1632 C C . ALA A 1 212 ? -14.294 -3.565 -7.143 1.00 96.31 212 ALA A C 1
ATOM 1634 O O . ALA A 1 212 ? -14.673 -3.323 -8.297 1.00 96.31 212 ALA A O 1
ATOM 1635 N N . THR A 1 213 ? -14.765 -2.923 -6.082 1.00 95.62 213 THR A N 1
ATOM 1636 C CA . THR A 1 213 ? -15.705 -1.804 -6.123 1.00 95.62 213 THR A CA 1
ATOM 1637 C C . THR A 1 213 ? -14.991 -0.471 -6.287 1.00 95.62 213 THR A C 1
ATOM 1639 O O . THR A 1 213 ? -15.507 0.379 -7.012 1.00 95.62 213 THR A O 1
ATOM 1642 N N . ASP A 1 214 ? -13.798 -0.327 -5.711 1.00 94.56 214 ASP A N 1
ATOM 1643 C CA . ASP A 1 214 ? -12.944 0.848 -5.881 1.00 94.56 214 ASP A CA 1
ATOM 1644 C C . ASP A 1 214 ? -12.344 0.928 -7.298 1.00 94.56 214 ASP A C 1
ATOM 1646 O O . ASP A 1 214 ? -11.822 -0.055 -7.836 1.00 94.56 214 ASP A O 1
ATOM 1650 N N . GLU A 1 215 ? -12.446 2.102 -7.926 1.00 95.69 215 GLU A N 1
ATOM 1651 C CA . GLU A 1 215 ? -11.981 2.324 -9.301 1.00 95.69 215 GLU A CA 1
ATOM 1652 C C . GLU A 1 215 ? -10.452 2.367 -9.383 1.00 95.69 215 GLU A C 1
ATOM 1654 O O . GLU A 1 215 ? -9.877 1.706 -10.248 1.00 95.69 215 GLU A O 1
ATOM 1659 N N . GLY A 1 216 ? -9.792 3.041 -8.436 1.00 94.81 216 GLY A N 1
ATOM 1660 C CA . GLY A 1 216 ? -8.332 3.144 -8.400 1.00 94.81 216 GLY A CA 1
ATOM 1661 C C . GLY A 1 216 ? -7.658 1.779 -8.252 1.00 94.81 216 GLY A C 1
ATOM 1662 O O . GLY A 1 216 ? -6.773 1.430 -9.030 1.00 94.81 216 GLY A O 1
ATOM 1663 N N . LEU A 1 217 ?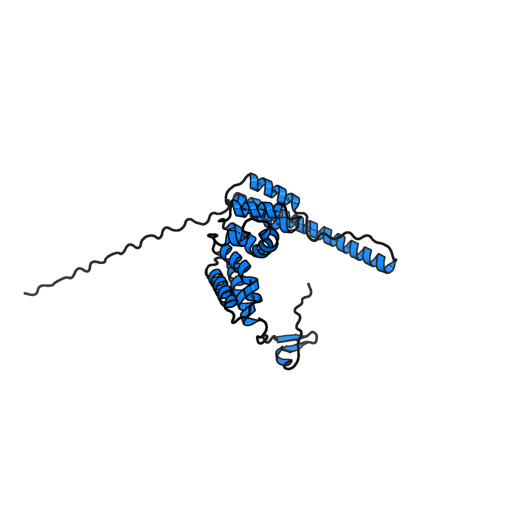 -8.134 0.954 -7.319 1.00 96.12 217 LEU A N 1
ATOM 1664 C CA . LEU A 1 217 ? -7.695 -0.429 -7.143 1.00 96.12 217 LEU A CA 1
ATOM 1665 C C . LEU A 1 217 ? -7.940 -1.267 -8.399 1.00 96.12 217 LEU A C 1
ATOM 1667 O O . LEU A 1 217 ? -7.084 -2.056 -8.809 1.00 96.12 217 LEU A O 1
ATOM 1671 N N . ARG A 1 218 ? -9.120 -1.135 -9.013 1.00 97.25 218 ARG A N 1
ATOM 1672 C CA . ARG A 1 218 ? -9.447 -1.869 -10.238 1.00 97.25 218 ARG A CA 1
ATOM 1673 C C . ARG A 1 218 ? -8.459 -1.536 -11.352 1.00 97.25 218 ARG A C 1
ATOM 1675 O O . ARG A 1 218 ? -8.034 -2.447 -12.068 1.00 97.25 218 ARG A O 1
ATOM 1682 N N . ASP A 1 219 ? -8.103 -0.268 -11.492 1.00 96.81 219 ASP A N 1
ATOM 1683 C CA . ASP A 1 219 ? -7.146 0.189 -12.492 1.00 96.81 219 ASP A CA 1
ATOM 1684 C C . ASP A 1 219 ? -5.721 -0.246 -12.157 1.00 96.81 219 ASP A C 1
ATOM 1686 O O . ASP A 1 219 ? -5.009 -0.690 -13.055 1.00 96.81 219 ASP A O 1
ATOM 1690 N N . GLU A 1 220 ? -5.329 -0.259 -10.882 1.00 95.56 220 GLU A N 1
ATOM 1691 C CA . GLU A 1 220 ? -4.021 -0.772 -10.467 1.00 95.56 220 GLU A CA 1
ATOM 1692 C C . GLU A 1 220 ? -3.877 -2.279 -10.757 1.00 95.56 220 GLU A C 1
ATOM 1694 O O . GLU A 1 220 ? -2.877 -2.720 -11.329 1.00 95.56 220 GLU A O 1
ATOM 1699 N N . LEU A 1 221 ? -4.905 -3.079 -10.451 1.00 97.56 221 LEU A N 1
ATOM 1700 C CA . LEU A 1 221 ? -4.929 -4.519 -10.739 1.00 97.56 221 LEU A CA 1
ATOM 1701 C C . LEU A 1 221 ? -4.873 -4.813 -12.245 1.00 97.56 221 LEU A C 1
ATOM 1703 O O . LEU A 1 221 ? -4.156 -5.720 -12.674 1.00 97.56 221 LEU A O 1
ATOM 1707 N N . LYS A 1 222 ? -5.620 -4.061 -13.062 1.00 97.62 222 LYS A N 1
ATOM 1708 C CA . LYS A 1 222 ? -5.559 -4.188 -14.527 1.00 97.62 222 LYS A CA 1
ATOM 1709 C C . LYS A 1 222 ? -4.201 -3.745 -15.057 1.00 97.62 222 LYS A C 1
ATOM 1711 O O . LYS A 1 222 ? -3.594 -4.467 -15.846 1.00 97.62 222 LYS A O 1
ATOM 1716 N N . GLY A 1 223 ? -3.721 -2.593 -14.596 1.00 96.38 223 GLY A N 1
ATOM 1717 C CA . GLY A 1 223 ? -2.451 -1.996 -14.986 1.00 96.38 223 GLY A CA 1
ATOM 1718 C C . GLY A 1 223 ? -1.280 -2.941 -14.748 1.00 96.38 223 GLY A C 1
ATOM 1719 O O . GLY A 1 223 ? -0.440 -3.092 -15.630 1.00 96.38 223 GLY A O 1
ATOM 1720 N N . LEU A 1 224 ? -1.274 -3.668 -13.627 1.00 95.75 224 LEU A N 1
ATOM 1721 C CA . LEU A 1 224 ? -0.263 -4.684 -13.326 1.00 95.75 224 LEU A CA 1
ATOM 1722 C C . LEU A 1 224 ? -0.122 -5.733 -14.449 1.00 95.75 224 LEU A C 1
ATOM 1724 O O . LEU A 1 224 ? 0.993 -6.076 -14.846 1.00 95.75 224 LEU A O 1
ATOM 1728 N N . ILE A 1 225 ? -1.241 -6.228 -14.990 1.00 96.81 225 ILE A N 1
ATOM 1729 C CA . ILE A 1 225 ? -1.237 -7.191 -16.103 1.00 96.81 225 ILE A CA 1
ATOM 1730 C C . ILE A 1 225 ? -0.898 -6.482 -17.417 1.00 96.81 225 ILE A C 1
ATOM 1732 O O . ILE A 1 225 ? -0.033 -6.939 -18.162 1.00 96.81 225 ILE A O 1
ATOM 1736 N N . GLU A 1 226 ? -1.560 -5.360 -17.704 1.00 95.75 226 GLU A N 1
ATOM 1737 C CA . GLU A 1 226 ? -1.417 -4.655 -18.978 1.00 95.75 226 GLU A CA 1
ATOM 1738 C C . GLU A 1 226 ? 0.006 -4.162 -19.219 1.00 95.75 226 GLU A C 1
ATOM 1740 O O . GLU A 1 226 ? 0.527 -4.332 -20.321 1.00 95.75 226 GLU A O 1
ATOM 1745 N N . VAL A 1 227 ? 0.661 -3.609 -18.195 1.00 94.06 227 VAL A N 1
ATOM 1746 C CA . VAL A 1 227 ? 2.057 -3.169 -18.288 1.00 94.06 227 VAL A CA 1
ATOM 1747 C C . VAL A 1 227 ? 2.949 -4.342 -18.668 1.00 94.06 227 VAL A C 1
ATOM 1749 O O . VAL A 1 227 ? 3.770 -4.241 -19.581 1.00 94.06 227 VAL A O 1
ATOM 1752 N N . ARG A 1 228 ? 2.743 -5.498 -18.034 1.00 94.50 228 ARG A N 1
ATOM 1753 C CA . ARG A 1 228 ? 3.521 -6.701 -18.323 1.00 94.50 228 ARG A CA 1
ATOM 1754 C C . ARG A 1 228 ? 3.273 -7.250 -19.732 1.00 94.50 228 ARG A C 1
ATOM 1756 O O . ARG A 1 228 ? 4.217 -7.707 -20.383 1.00 94.50 228 ARG A O 1
ATOM 1763 N N . GLU A 1 229 ? 2.029 -7.230 -20.200 1.00 93.94 229 GLU A N 1
ATOM 1764 C CA . GLU A 1 229 ? 1.625 -7.811 -21.487 1.00 93.94 229 GLU A CA 1
ATOM 1765 C C . GLU A 1 229 ? 1.851 -6.885 -22.688 1.00 93.94 229 GLU A C 1
ATOM 1767 O O . GLU A 1 229 ? 2.002 -7.388 -23.800 1.00 93.94 229 GLU A O 1
ATOM 1772 N N . LYS A 1 230 ? 1.901 -5.563 -22.485 1.00 92.56 230 LYS A N 1
ATOM 1773 C CA . LYS A 1 230 ? 2.095 -4.568 -23.556 1.00 92.56 230 LYS A CA 1
ATOM 1774 C C . LYS A 1 230 ? 3.504 -3.981 -23.592 1.00 92.56 230 LYS A C 1
ATOM 1776 O O . LYS A 1 230 ? 4.004 -3.700 -24.676 1.00 92.56 230 LYS A O 1
ATOM 1781 N N . PHE A 1 231 ? 4.146 -3.820 -22.434 1.00 90.81 231 PHE A N 1
ATOM 1782 C CA . PHE A 1 231 ? 5.429 -3.111 -22.299 1.00 90.81 231 PHE A CA 1
ATOM 1783 C C . PHE A 1 231 ? 6.537 -3.960 -21.657 1.00 90.81 231 PHE A C 1
ATOM 1785 O O . PHE A 1 231 ? 7.648 -3.483 -21.442 1.00 90.81 231 PHE A O 1
ATOM 1792 N N . GLY A 1 232 ? 6.261 -5.230 -21.348 1.00 90.19 232 GLY A N 1
ATOM 1793 C CA . GLY A 1 232 ? 7.247 -6.142 -20.780 1.00 90.19 232 GLY A CA 1
ATOM 1794 C C . GLY A 1 232 ? 8.388 -6.503 -21.739 1.00 90.19 232 GLY A C 1
ATOM 1795 O O . GLY A 1 232 ? 8.250 -6.477 -22.963 1.00 90.19 232 GLY A O 1
ATOM 1796 N N . VAL A 1 233 ? 9.513 -6.927 -21.157 1.00 89.50 233 VAL A N 1
ATOM 1797 C CA . VAL A 1 233 ? 10.706 -7.399 -21.880 1.00 89.50 233 VAL A CA 1
ATOM 1798 C C . VAL A 1 233 ? 10.351 -8.427 -22.967 1.00 89.50 233 VAL A C 1
ATOM 1800 O O . VAL A 1 233 ? 9.550 -9.340 -22.749 1.00 89.50 233 VAL A O 1
ATOM 1803 N N . GLY A 1 234 ? 10.976 -8.281 -24.140 1.00 90.19 234 GLY A N 1
ATOM 1804 C CA . GLY A 1 234 ? 10.782 -9.156 -25.301 1.00 90.19 234 GLY A CA 1
ATOM 1805 C C . GLY A 1 234 ? 9.606 -8.774 -26.205 1.00 90.19 234 GLY A C 1
ATOM 1806 O O . GLY A 1 234 ? 9.329 -9.492 -27.161 1.00 90.19 234 GLY A O 1
ATOM 1807 N N . LEU A 1 235 ? 8.902 -7.677 -25.914 1.00 91.94 235 LEU A N 1
ATOM 1808 C CA . LEU A 1 235 ? 7.913 -7.086 -26.818 1.00 91.94 235 LEU A CA 1
ATOM 1809 C C . LEU A 1 235 ? 8.539 -6.008 -27.695 1.00 91.94 235 LEU A C 1
ATOM 1811 O O . LEU A 1 235 ? 9.615 -5.486 -27.407 1.00 91.94 235 LEU A O 1
ATOM 1815 N N . ILE A 1 236 ? 7.829 -5.669 -28.767 1.00 92.31 236 ILE A N 1
ATOM 1816 C CA . ILE A 1 236 ? 8.151 -4.499 -29.576 1.00 92.31 236 ILE A CA 1
ATOM 1817 C C . ILE A 1 236 ? 7.873 -3.265 -28.716 1.00 92.31 236 ILE A C 1
ATOM 1819 O O . ILE A 1 236 ? 6.743 -3.074 -28.266 1.00 92.31 236 ILE A O 1
ATOM 1823 N N . ALA A 1 237 ? 8.902 -2.450 -28.482 1.00 91.94 237 ALA A N 1
ATOM 1824 C CA . ALA A 1 237 ? 8.736 -1.165 -27.818 1.00 91.94 237 ALA A CA 1
ATOM 1825 C C . ALA A 1 237 ? 7.734 -0.298 -28.612 1.00 91.94 237 ALA A C 1
ATOM 1827 O O . ALA A 1 237 ? 7.813 -0.283 -29.846 1.00 91.94 237 ALA A O 1
ATOM 1828 N N . PRO A 1 238 ? 6.795 0.402 -27.947 1.00 91.44 238 PRO A N 1
ATOM 1829 C CA . PRO A 1 238 ? 5.885 1.322 -28.621 1.00 91.44 238 PRO A CA 1
ATOM 1830 C C . PRO A 1 238 ? 6.659 2.363 -29.424 1.00 91.44 238 PRO A C 1
ATOM 1832 O O . PRO A 1 238 ? 7.711 2.817 -28.980 1.00 91.44 238 PRO A O 1
ATOM 1835 N N . ASP A 1 239 ? 6.139 2.757 -30.586 1.00 94.06 239 ASP A N 1
ATOM 1836 C CA . ASP A 1 239 ? 6.721 3.888 -31.303 1.00 94.06 239 ASP A CA 1
ATOM 1837 C C . ASP A 1 239 ? 6.331 5.173 -30.567 1.00 94.06 239 ASP A C 1
ATOM 1839 O O . ASP A 1 239 ? 5.145 5.431 -30.350 1.00 94.06 239 ASP A O 1
ATOM 1843 N N . ILE A 1 240 ? 7.329 5.936 -30.129 1.00 92.00 240 ILE A N 1
ATOM 1844 C CA . ILE A 1 240 ? 7.142 7.219 -29.447 1.00 92.00 240 ILE A CA 1
ATOM 1845 C C . ILE A 1 240 ? 7.602 8.296 -30.415 1.00 92.00 240 ILE A C 1
ATOM 1847 O O . ILE A 1 240 ? 8.678 8.170 -30.998 1.00 92.00 240 ILE A O 1
ATOM 1851 N N . GLU A 1 241 ? 6.786 9.333 -30.577 1.00 93.88 241 GLU A N 1
ATOM 1852 C CA . GLU A 1 241 ? 7.097 10.501 -31.396 1.00 93.88 241 GLU A CA 1
ATOM 1853 C C . GLU A 1 241 ? 7.355 11.700 -30.482 1.00 93.88 241 GLU A C 1
ATOM 1855 O O . GLU A 1 241 ? 6.637 11.904 -29.501 1.00 93.88 241 GLU A O 1
ATOM 1860 N N . GLY A 1 242 ? 8.373 12.493 -30.804 1.00 91.25 242 GLY A N 1
ATOM 1861 C CA . GLY A 1 242 ? 8.754 13.658 -30.018 1.00 91.25 242 GLY A CA 1
ATOM 1862 C C . GLY A 1 242 ? 9.522 14.683 -30.837 1.00 91.25 242 GLY A C 1
ATOM 1863 O O . GLY A 1 242 ? 9.744 14.520 -32.038 1.00 91.25 242 GLY A O 1
ATOM 1864 N N . VAL A 1 243 ? 9.912 15.758 -30.164 1.00 92.38 243 VAL A N 1
ATOM 1865 C CA . VAL A 1 243 ? 10.772 16.806 -30.707 1.00 92.38 243 VAL A CA 1
ATOM 1866 C C . VAL A 1 243 ? 11.926 16.986 -29.730 1.00 92.38 243 VAL A C 1
ATOM 1868 O O . VAL A 1 243 ? 11.693 17.043 -28.523 1.00 92.38 243 VAL A O 1
ATOM 1871 N N . ASP A 1 244 ? 13.155 17.002 -30.235 1.00 88.12 244 ASP A N 1
ATOM 1872 C CA . ASP A 1 244 ? 14.341 17.222 -29.409 1.00 88.12 244 ASP A CA 1
ATOM 1873 C C . ASP A 1 244 ? 14.550 18.711 -29.062 1.00 88.12 244 ASP A C 1
ATOM 1875 O O . ASP A 1 244 ? 13.755 19.582 -29.426 1.00 88.12 244 ASP A O 1
ATOM 1879 N N . LEU A 1 245 ? 15.630 19.010 -28.332 1.00 88.88 245 LEU A N 1
ATOM 1880 C CA . LEU A 1 245 ? 15.954 20.370 -27.885 1.00 88.88 245 LEU A CA 1
ATOM 1881 C C . LEU A 1 245 ? 16.263 21.341 -29.039 1.00 88.88 245 LEU A C 1
ATOM 1883 O O . LEU A 1 245 ? 16.140 22.551 -28.856 1.00 88.88 245 LEU A O 1
ATOM 1887 N N . ASP A 1 246 ? 16.621 20.827 -30.217 1.00 93.75 246 ASP A N 1
ATOM 1888 C CA . ASP A 1 246 ? 16.916 21.614 -31.417 1.00 93.75 246 ASP A CA 1
ATOM 1889 C C . ASP A 1 246 ? 15.682 21.772 -32.327 1.00 93.75 246 ASP A C 1
ATOM 1891 O O . ASP A 1 246 ? 15.752 22.382 -33.399 1.00 93.75 246 ASP A O 1
ATOM 1895 N N . GLY A 1 247 ? 14.524 21.251 -31.907 1.00 93.44 247 GLY A N 1
ATOM 1896 C CA . GLY A 1 247 ? 13.289 21.304 -32.682 1.00 93.44 247 GLY A CA 1
ATOM 1897 C C . GLY A 1 247 ? 13.188 20.219 -33.758 1.00 93.44 247 GLY A C 1
ATOM 1898 O O . GLY A 1 247 ? 12.275 20.275 -34.588 1.00 93.44 247 GLY A O 1
ATOM 1899 N N . ALA A 1 248 ? 14.094 19.237 -33.778 1.00 92.75 248 ALA A N 1
ATOM 1900 C CA . ALA A 1 248 ? 14.037 18.139 -34.730 1.00 92.75 248 ALA A CA 1
ATOM 1901 C C . ALA A 1 248 ? 13.041 17.075 -34.255 1.00 92.75 248 ALA A C 1
ATOM 1903 O O . ALA A 1 248 ? 13.103 16.573 -33.132 1.00 92.75 248 ALA A O 1
ATOM 1904 N N . ALA A 1 249 ? 12.097 16.727 -35.130 1.00 94.88 249 ALA A N 1
ATOM 1905 C CA . ALA A 1 249 ? 11.171 15.635 -34.872 1.00 94.88 249 ALA A CA 1
ATOM 1906 C C . ALA A 1 249 ? 11.915 14.294 -34.924 1.00 94.88 249 ALA A C 1
ATOM 1908 O O . ALA A 1 249 ? 12.692 14.056 -35.850 1.00 94.88 249 ALA A O 1
ATOM 1909 N N . PHE A 1 250 ? 11.631 13.411 -33.970 1.00 92.31 250 PHE A N 1
ATOM 1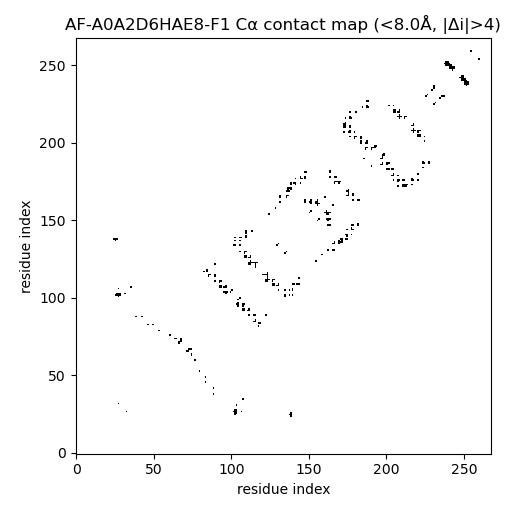910 C CA . PHE A 1 250 ? 12.169 12.055 -33.943 1.00 92.31 250 PHE A CA 1
ATOM 1911 C C . PHE A 1 250 ? 11.078 11.037 -33.608 1.00 92.31 250 PHE A C 1
ATOM 1913 O O . PHE A 1 250 ? 10.092 11.346 -32.930 1.00 92.31 250 PHE A O 1
ATOM 1920 N N . ARG A 1 251 ? 11.280 9.800 -34.065 1.00 95.19 251 ARG A N 1
ATOM 1921 C CA . ARG A 1 251 ? 10.513 8.621 -33.657 1.00 95.19 251 ARG A CA 1
ATOM 1922 C C . ARG A 1 251 ? 11.450 7.512 -33.215 1.00 95.19 251 ARG A C 1
ATOM 1924 O O . ARG A 1 251 ? 12.543 7.370 -33.759 1.00 95.19 251 ARG A O 1
ATOM 1931 N N . LEU A 1 252 ? 11.028 6.661 -32.280 1.00 93.38 252 LEU A N 1
ATOM 1932 C CA . LEU A 1 252 ? 11.848 5.499 -31.896 1.00 93.38 252 LEU A CA 1
ATOM 1933 C C . LEU A 1 252 ? 12.123 4.573 -33.087 1.00 93.38 252 LEU A C 1
ATOM 1935 O O . LEU A 1 252 ? 13.210 4.000 -33.199 1.00 93.38 252 LEU A O 1
ATOM 1939 N N . SER A 1 253 ? 11.168 4.457 -34.010 1.00 94.38 253 SER A N 1
ATOM 1940 C CA . SER A 1 253 ? 11.323 3.660 -35.223 1.00 94.38 253 SER A CA 1
ATOM 1941 C C . SER A 1 253 ? 12.391 4.174 -36.201 1.00 94.38 253 SER A C 1
ATOM 1943 O O . SER A 1 253 ? 12.860 3.372 -37.017 1.00 94.38 253 SER A O 1
ATOM 1945 N N . ASP A 1 254 ? 12.842 5.427 -36.081 1.00 94.19 254 ASP A N 1
ATOM 1946 C CA . ASP A 1 254 ? 13.918 5.998 -36.908 1.00 94.19 254 ASP A CA 1
ATOM 1947 C C . ASP A 1 254 ? 15.292 5.388 -36.581 1.00 94.19 254 ASP A C 1
ATOM 1949 O O . ASP A 1 254 ? 16.191 5.358 -37.422 1.00 94.19 254 ASP A O 1
ATOM 1953 N N . TYR A 1 255 ? 15.450 4.816 -35.385 1.00 93.25 255 TYR A N 1
ATOM 1954 C CA . TYR A 1 255 ? 16.716 4.264 -34.896 1.00 93.25 255 TYR A CA 1
ATOM 1955 C C . TYR A 1 255 ? 16.819 2.736 -35.045 1.00 93.25 255 TYR A C 1
ATOM 1957 O O . TYR A 1 255 ? 17.635 2.081 -3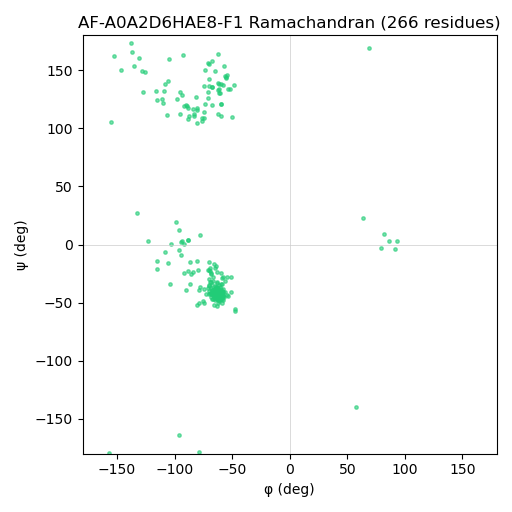4.388 1.00 93.25 255 TYR A O 1
ATOM 1965 N N . LYS A 1 256 ? 15.999 2.124 -35.911 1.00 93.31 256 LYS A N 1
ATOM 1966 C CA . LYS A 1 256 ? 16.046 0.674 -36.164 1.00 93.31 256 LYS A CA 1
ATOM 1967 C C . LYS A 1 256 ? 17.455 0.211 -36.548 1.00 93.31 256 LYS A C 1
ATOM 1969 O O . LYS A 1 256 ? 18.106 0.782 -37.417 1.00 93.31 256 LYS A O 1
ATOM 1974 N N . GLY A 1 257 ? 17.893 -0.884 -35.927 1.00 95.06 257 GLY A N 1
ATOM 1975 C CA . GLY A 1 257 ? 19.232 -1.448 -36.118 1.00 95.06 257 GLY A CA 1
ATOM 1976 C C . GLY A 1 257 ? 20.283 -0.922 -35.136 1.00 95.06 257 GLY A C 1
ATOM 1977 O O . GLY A 1 257 ? 21.407 -1.418 -35.152 1.00 95.06 257 GLY A O 1
ATOM 1978 N N . GLN A 1 258 ? 19.925 0.025 -34.265 1.00 95.12 258 GLN A N 1
ATOM 1979 C CA . GLN A 1 258 ? 20.769 0.502 -33.171 1.00 95.12 258 GLN A CA 1
ATOM 1980 C C . GLN A 1 258 ? 20.292 -0.055 -31.823 1.00 95.12 258 GLN A C 1
ATOM 1982 O O . GLN A 1 258 ? 19.143 -0.476 -31.676 1.00 95.12 258 GLN A O 1
ATOM 1987 N N . ILE A 1 259 ? 21.185 -0.054 -30.832 1.00 94.19 259 ILE A N 1
ATOM 1988 C CA . ILE A 1 259 ? 20.821 -0.273 -29.428 1.00 94.19 259 ILE A CA 1
ATOM 1989 C C . ILE A 1 259 ? 20.531 1.101 -28.832 1.00 94.19 259 ILE A C 1
ATOM 1991 O O . ILE A 1 259 ? 21.412 1.958 -28.828 1.00 94.19 259 ILE A O 1
ATOM 1995 N N . LEU A 1 260 ? 19.309 1.303 -28.343 1.00 92.31 260 LEU A N 1
ATOM 1996 C CA . LEU A 1 260 ? 18.895 2.553 -27.714 1.00 92.31 260 LEU A CA 1
ATOM 1997 C C . LEU A 1 260 ? 18.806 2.375 -26.205 1.00 92.31 260 LEU A C 1
ATOM 1999 O O . LEU A 1 260 ? 18.294 1.368 -25.714 1.00 92.31 260 LEU A O 1
ATOM 2003 N N . PHE A 1 261 ? 19.244 3.404 -25.493 1.00 91.56 261 PHE A N 1
ATOM 2004 C CA . PHE A 1 261 ? 18.916 3.625 -24.096 1.00 91.56 261 PHE A CA 1
ATOM 2005 C C . PHE A 1 261 ? 17.996 4.844 -24.036 1.00 91.56 261 PHE A C 1
ATOM 2007 O O . PHE A 1 261 ? 18.358 5.904 -24.541 1.00 91.56 261 PHE A O 1
ATOM 2014 N N . VAL A 1 262 ? 16.795 4.668 -23.487 1.00 89.12 262 VAL A N 1
ATOM 2015 C CA . VAL A 1 262 ? 15.780 5.721 -23.378 1.00 89.12 262 VAL A CA 1
ATOM 2016 C C . VAL A 1 262 ? 15.559 5.993 -21.900 1.00 89.12 262 VAL A C 1
ATOM 2018 O O . VAL A 1 262 ? 15.259 5.064 -21.150 1.00 89.12 262 VAL A O 1
ATOM 2021 N N . ASP A 1 263 ? 15.717 7.253 -21.512 1.00 88.94 263 ASP A N 1
ATOM 2022 C CA . ASP A 1 263 ? 15.541 7.725 -20.143 1.00 88.94 263 ASP A CA 1
ATOM 2023 C C . ASP A 1 263 ? 14.376 8.720 -20.084 1.00 88.94 263 ASP A C 1
ATOM 2025 O O . ASP A 1 263 ? 14.283 9.625 -20.917 1.00 88.94 263 ASP A O 1
ATOM 2029 N N . PHE A 1 264 ? 13.475 8.528 -19.121 1.00 88.12 264 PHE A N 1
ATOM 2030 C CA . PHE A 1 264 ? 12.322 9.396 -18.894 1.00 88.12 264 PHE A CA 1
ATOM 2031 C C . PHE A 1 264 ? 12.587 10.227 -17.637 1.00 88.12 264 PHE A C 1
ATOM 2033 O O . PHE A 1 264 ? 12.598 9.689 -16.531 1.00 88.12 264 PHE A O 1
ATOM 2040 N N . TRP A 1 265 ? 12.768 11.537 -17.809 1.00 85.19 265 TRP A N 1
ATOM 2041 C CA . TRP A 1 265 ? 13.070 12.480 -16.731 1.00 85.19 265 TRP A CA 1
ATOM 2042 C C . TRP A 1 265 ? 12.253 13.775 -16.882 1.00 85.19 265 TRP A C 1
ATOM 2044 O O . TRP A 1 265 ? 11.662 14.016 -17.936 1.00 85.19 265 TRP A O 1
ATOM 2054 N N . GLY A 1 266 ? 12.203 14.594 -15.830 1.00 80.62 266 GLY A N 1
ATOM 2055 C CA . GLY A 1 266 ? 11.576 15.919 -15.842 1.00 80.62 266 GLY A CA 1
ATOM 2056 C C . GLY A 1 266 ? 12.314 16.890 -14.921 1.00 80.62 266 GLY A C 1
ATOM 2057 O O . GLY A 1 266 ? 12.916 16.460 -13.936 1.00 80.62 266 GLY A O 1
ATOM 2058 N N . ASP A 1 267 ? 12.286 18.177 -15.258 1.00 76.25 267 ASP A N 1
ATOM 2059 C CA . ASP A 1 267 ? 12.733 19.283 -14.416 1.00 76.25 267 ASP A CA 1
ATOM 2060 C C . ASP A 1 267 ? 11.562 19.763 -13.544 1.00 76.25 267 ASP A C 1
ATOM 2062 O O . ASP A 1 267 ? 10.513 20.162 -14.047 1.00 76.25 267 ASP A O 1
ATOM 2066 N N . TRP A 1 268 ? 11.710 19.647 -12.223 1.00 64.31 268 TRP A N 1
ATOM 2067 C CA . TRP A 1 268 ? 10.722 20.095 -11.237 1.00 64.31 268 TRP A CA 1
ATOM 2068 C C . TRP A 1 268 ? 11.208 21.327 -10.477 1.00 64.31 268 TRP A C 1
ATOM 2070 O O . TRP A 1 268 ? 12.429 21.422 -10.206 1.00 64.31 268 TRP A O 1
#

Sequence (268 aa):
MHGLVLSLAASAVTVLPIQDAQPPPPTPSQEAVERLEKLDLAIEDYEHEWQEEQAKLREKYAADLERVTDEGCEVSMSAMAMSPDYSPFIATLSEWVEGSEGEDQALYLTRICRLATYGDGVEGRDALERLLVSHAKSPTWARLGQMLPFLEARFGKELEGGVVARLTANPSPDVRGWVALTLHRKTIESAERDSKEYAAAREAVTAAARGATDEGLRDELKGLIEVREKFGVGLIAPDIEGVDLDGAAFRLSDYKGQILFVDFWGDW